Protein AF-A0A8E2EES2-F1 (afdb_monomer_lite)

Secondary structure (DSSP, 8-state):
------------PPP--------PPP----------PPPPP------------------------------TTSSSSS------------------------------------------S----TTS-TT--S--SB-HHHHHHS--SS-TTT-SSBSS--S-BPPPPEEETTTTEEE-THHHHHHHHHHHHHHHHHHHHHHHHHHHHHHHHHHHHHHHHHHHHHHHHHHHHHHHHHHHHHHHHHHHHHHHHHHHHHHHHHHHHHHHHHHHH-

Radius of gyration: 46.92 Å; chains: 1; bounding box: 105×60×128 Å

pLDDT: mean 71.33, std 22.49, range [39.25, 98.62]

Sequence (274 aa):
MDSARGRTANSGSPARIERSRSRSPTARRASYRTRSASPPRAHASGARNDPRRVVSDEQRAPASAKRMKLNRKQRRSAAAKDGRKGGETSSKFNPDNITINDNNEHVDVAKHNMAPLYGTDGDVDRTLPKNFPEKPLTCFFWHSMGKCAKRDEDCVYAHFDTGFYAAAPVTAGNGLFAVAGKNAMTVLQNASTEAMDSREMWVQQEYARLGAWRNELGEWGRTHLAQLAAEEAILKEWETKLVDRANELAQREAALDEAEENYLEAVKAFNKAA

Foldseek 3Di:
DDDDDDDDDDDDDDDDPPPPPDDDDDPPPPDDPDDDDDDDDDDDDDDDDDDDDDDDDDDDDDDDDPPPPDDPPPPPPDDDDDDDDDDDPPPPDDPPPDPPPPPPPPDPPDPDPPPPPPDPDDCPPPVQDPPPPQAQAAEPCCVPVVDDPDDCVRDSHHNDCNVHHADDFDCQPPNPDGDGDPVSVVSVVVVVVVVVVVVVVVVVVVVVVVVVVVVVVVVVVVVVVVVVVVVVVVVVVVVVVVVVVVVVVVVVVVVVVVVVVVVVVVVVVVVVVD

Structure (mmCIF, N/CA/C/O backbone):
data_AF-A0A8E2EES2-F1
#
_entry.id   AF-A0A8E2EES2-F1
#
loop_
_atom_site.group_PDB
_atom_site.id
_atom_site.type_symbol
_atom_site.label_atom_id
_atom_site.label_alt_id
_atom_site.label_comp_id
_atom_site.label_asym_id
_atom_site.label_entity_id
_atom_site.label_seq_id
_atom_site.pdbx_PDB_ins_code
_atom_site.Cartn_x
_atom_site.Cartn_y
_atom_site.Cartn_z
_atom_site.occupancy
_atom_site.B_iso_or_equiv
_atom_site.auth_seq_id
_atom_site.auth_comp_id
_atom_site.auth_asym_id
_atom_site.auth_atom_id
_atom_site.pdbx_PDB_model_num
ATOM 1 N N . MET A 1 1 ? 48.407 35.982 33.227 1.00 50.38 1 MET A N 1
ATOM 2 C CA . MET A 1 1 ? 48.770 35.105 32.095 1.00 50.38 1 MET A CA 1
ATOM 3 C C . MET A 1 1 ? 47.490 34.528 31.545 1.00 50.38 1 MET A C 1
ATOM 5 O O . MET A 1 1 ? 47.029 33.469 31.950 1.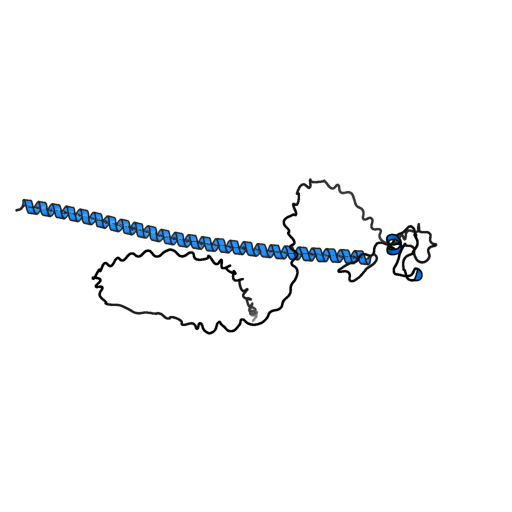00 50.38 1 MET A O 1
ATOM 9 N N . ASP A 1 2 ? 46.890 35.351 30.701 1.00 48.19 2 ASP A N 1
ATOM 10 C CA . ASP A 1 2 ? 45.647 35.142 29.987 1.00 48.19 2 ASP A CA 1
ATOM 11 C C . ASP A 1 2 ? 45.834 34.172 28.827 1.00 48.19 2 ASP A C 1
ATOM 13 O O . ASP A 1 2 ? 46.801 34.279 28.073 1.00 48.19 2 ASP A O 1
ATOM 17 N N . SER A 1 3 ? 44.878 33.265 28.637 1.00 54.25 3 SER A N 1
ATOM 18 C CA . SER A 1 3 ? 44.554 32.707 27.320 1.00 54.25 3 SER A CA 1
ATOM 19 C C . SER A 1 3 ? 43.180 32.044 27.357 1.00 54.25 3 SER A C 1
ATOM 21 O O . SER A 1 3 ? 43.035 30.827 27.435 1.00 54.25 3 SER A O 1
ATOM 23 N N . ALA A 1 4 ? 42.157 32.891 27.272 1.00 56.31 4 ALA A N 1
ATOM 24 C CA . ALA A 1 4 ? 40.826 32.512 26.836 1.00 56.31 4 ALA A CA 1
ATOM 25 C C . ALA A 1 4 ? 40.853 32.227 25.323 1.00 56.31 4 ALA A C 1
ATOM 27 O O . ALA A 1 4 ? 41.269 33.073 24.533 1.00 56.31 4 ALA A O 1
ATOM 28 N N . ARG A 1 5 ? 40.388 31.048 24.898 1.00 58.75 5 ARG A N 1
ATOM 29 C CA . ARG A 1 5 ? 40.069 30.767 23.489 1.00 58.75 5 ARG A CA 1
ATOM 30 C C . ARG A 1 5 ? 38.577 30.490 23.368 1.00 58.75 5 ARG A C 1
ATOM 32 O O . ARG A 1 5 ? 38.114 29.382 23.623 1.00 58.75 5 ARG A O 1
ATOM 39 N N . GLY A 1 6 ? 37.841 31.533 22.992 1.00 48.91 6 GLY A N 1
ATOM 40 C CA . GLY A 1 6 ? 36.438 31.453 22.608 1.00 48.91 6 GLY A CA 1
ATOM 41 C C . GLY A 1 6 ? 36.281 30.755 21.257 1.00 48.91 6 GLY A C 1
ATOM 42 O O . GLY A 1 6 ? 36.945 31.109 20.285 1.00 48.91 6 GLY A O 1
ATOM 43 N N . ARG A 1 7 ? 35.393 29.760 21.200 1.00 57.06 7 ARG A N 1
ATOM 44 C CA . ARG A 1 7 ? 34.849 29.225 19.948 1.00 57.06 7 ARG A CA 1
ATOM 45 C C . ARG A 1 7 ? 33.540 29.949 19.668 1.00 57.06 7 ARG A C 1
ATOM 47 O O . ARG A 1 7 ? 32.596 29.842 20.444 1.00 57.06 7 ARG A O 1
ATOM 54 N N . THR A 1 8 ? 33.499 30.701 18.577 1.00 55.84 8 THR A N 1
ATOM 55 C CA . THR A 1 8 ? 32.288 31.337 18.067 1.00 55.84 8 THR A CA 1
ATOM 56 C C . THR A 1 8 ? 31.406 30.284 17.394 1.00 55.84 8 THR A C 1
ATOM 58 O O . THR A 1 8 ? 31.849 29.525 16.534 1.00 55.84 8 THR A O 1
ATOM 61 N N . ALA A 1 9 ? 30.148 30.212 17.827 1.00 49.78 9 ALA A N 1
ATOM 62 C CA . ALA A 1 9 ? 29.119 29.397 17.202 1.00 49.78 9 ALA A CA 1
ATOM 63 C C . ALA A 1 9 ? 28.640 30.084 15.914 1.00 49.78 9 ALA A C 1
ATOM 65 O O . ALA A 1 9 ? 28.211 31.236 15.939 1.00 49.78 9 ALA A O 1
ATOM 66 N N . ASN A 1 10 ? 28.731 29.371 14.794 1.00 53.31 10 ASN A N 1
ATOM 67 C CA . ASN A 1 10 ? 28.230 29.800 13.495 1.00 53.31 10 ASN A CA 1
ATOM 68 C C . ASN A 1 10 ? 26.745 29.408 13.385 1.00 53.31 10 ASN A C 1
ATOM 70 O O . ASN A 1 10 ? 26.417 28.235 13.207 1.00 53.31 10 ASN A O 1
ATOM 74 N N . SER A 1 11 ? 25.842 30.374 13.554 1.00 48.62 11 SER A N 1
ATOM 75 C CA . SER A 1 11 ? 24.390 30.211 13.431 1.00 48.62 11 SER A CA 1
ATOM 76 C C . SER A 1 11 ? 23.956 30.254 11.960 1.00 48.62 11 SER A C 1
ATOM 78 O O . SER A 1 11 ? 23.447 31.252 11.454 1.00 48.62 11 SER A O 1
ATOM 80 N N . GLY A 1 12 ? 24.143 29.134 11.260 1.00 49.00 12 GLY A N 1
ATOM 81 C CA . GLY A 1 12 ? 23.560 28.911 9.938 1.00 49.00 12 GLY A CA 1
ATOM 82 C C . GLY A 1 12 ? 22.036 28.791 10.028 1.00 49.00 12 GLY A C 1
ATOM 83 O O . GLY A 1 12 ? 21.511 27.829 10.584 1.00 49.00 12 GLY A O 1
ATOM 84 N N . SER A 1 13 ? 21.327 29.781 9.488 1.00 52.50 13 SER A N 1
ATOM 85 C CA . SER A 1 13 ? 19.866 29.772 9.356 1.00 52.50 13 SER A CA 1
ATOM 86 C C . SER A 1 13 ? 19.409 28.623 8.445 1.00 52.50 13 SER A C 1
ATOM 88 O O . SER A 1 13 ? 19.927 28.505 7.333 1.00 52.50 13 SER A O 1
ATOM 90 N N . PRO A 1 14 ? 18.431 27.790 8.846 1.00 56.00 14 PRO A N 1
ATOM 91 C CA . PRO A 1 14 ? 17.911 26.755 7.966 1.00 56.00 14 PRO A CA 1
ATOM 92 C C . PRO A 1 14 ? 17.065 27.379 6.851 1.00 56.00 14 PRO A C 1
ATOM 94 O O . PRO A 1 14 ? 16.124 28.137 7.096 1.00 56.00 14 PRO A O 1
ATOM 97 N N . ALA A 1 15 ? 17.409 27.035 5.610 1.00 50.78 15 ALA A N 1
ATOM 98 C CA . ALA A 1 15 ? 16.650 27.382 4.422 1.00 50.78 15 ALA A CA 1
ATOM 99 C C . ALA A 1 15 ? 15.199 26.886 4.544 1.00 50.78 15 ALA A C 1
ATOM 101 O O . ALA A 1 15 ? 14.918 25.722 4.835 1.00 50.78 15 ALA A O 1
ATOM 102 N N . ARG A 1 16 ? 14.265 27.807 4.312 1.00 50.91 16 ARG A N 1
ATOM 103 C CA . ARG A 1 16 ? 12.822 27.578 4.296 1.00 50.91 16 ARG A CA 1
ATOM 104 C C . ARG A 1 16 ? 12.459 26.737 3.068 1.00 50.91 16 ARG A C 1
ATOM 106 O O . ARG A 1 16 ? 12.283 27.270 1.981 1.00 50.91 16 ARG A O 1
ATOM 113 N N . ILE A 1 17 ? 12.348 25.423 3.248 1.00 48.19 17 ILE A N 1
ATOM 114 C CA . ILE A 1 17 ? 11.821 24.498 2.237 1.00 48.19 17 ILE A CA 1
ATOM 115 C C . ILE A 1 17 ? 10.322 24.789 2.070 1.00 48.19 17 ILE A C 1
ATOM 117 O O . ILE A 1 17 ? 9.497 24.395 2.901 1.00 48.19 17 ILE A O 1
ATOM 121 N N . GLU A 1 18 ? 9.956 25.501 1.004 1.00 46.66 18 GLU A N 1
ATOM 122 C CA . GLU A 1 18 ? 8.568 25.618 0.562 1.00 46.66 18 GLU A CA 1
ATOM 123 C C . GLU A 1 18 ? 8.078 24.244 0.095 1.00 46.66 18 GLU A C 1
ATOM 125 O O . GLU A 1 18 ? 8.379 23.777 -1.001 1.00 46.66 18 GLU A O 1
ATOM 130 N N . ARG A 1 19 ? 7.311 23.570 0.959 1.00 42.97 19 ARG A N 1
ATOM 131 C CA . ARG A 1 19 ? 6.597 22.341 0.611 1.00 42.97 19 ARG A CA 1
ATOM 132 C C . ARG A 1 19 ? 5.555 22.662 -0.454 1.00 42.97 19 ARG A C 1
ATOM 134 O O . ARG A 1 19 ? 4.474 23.176 -0.153 1.00 42.97 19 ARG A O 1
ATOM 141 N N . SER A 1 20 ? 5.879 22.329 -1.695 1.00 46.88 20 SER A N 1
ATOM 142 C CA . SER A 1 20 ? 4.946 22.269 -2.811 1.00 46.88 20 SER A CA 1
ATOM 143 C C . SER A 1 20 ? 3.827 21.298 -2.432 1.00 46.88 20 SER A C 1
ATOM 145 O O . SER A 1 20 ? 4.029 20.089 -2.339 1.00 46.88 20 SER A O 1
ATOM 147 N N . ARG A 1 21 ? 2.639 21.830 -2.135 1.00 42.81 21 ARG A N 1
ATOM 148 C CA . ARG A 1 21 ? 1.449 21.022 -1.858 1.00 42.81 21 ARG A CA 1
ATOM 149 C C . ARG A 1 21 ? 1.036 20.317 -3.147 1.00 42.81 21 ARG A C 1
ATOM 151 O O . ARG A 1 21 ? 0.383 20.921 -3.999 1.00 42.81 21 ARG A O 1
ATOM 158 N N . SER A 1 22 ? 1.406 19.048 -3.272 1.00 45.38 22 SER A N 1
ATOM 159 C CA . SER A 1 22 ? 0.836 18.119 -4.240 1.00 45.38 22 SER A CA 1
ATOM 160 C C . SER A 1 22 ? -0.679 18.071 -4.025 1.00 45.38 22 SER A C 1
ATOM 162 O O . SER A 1 22 ? -1.194 17.676 -2.980 1.00 45.38 22 SER A O 1
ATOM 164 N N . ARG A 1 23 ? -1.421 18.584 -5.007 1.00 47.38 23 ARG A N 1
ATOM 165 C CA . ARG A 1 23 ? -2.878 18.484 -5.035 1.00 47.38 23 ARG A CA 1
ATOM 166 C C . ARG A 1 23 ? -3.235 17.042 -5.372 1.00 47.38 23 ARG A C 1
ATOM 168 O O . ARG A 1 23 ? -2.953 16.583 -6.473 1.00 47.38 23 ARG A O 1
ATOM 175 N N . SER A 1 24 ? -3.864 16.355 -4.426 1.00 50.03 24 SER A N 1
ATOM 176 C CA . SER A 1 24 ? -4.429 15.020 -4.610 1.00 50.03 24 SER A CA 1
ATOM 177 C C . SER A 1 24 ? -5.382 14.988 -5.818 1.00 50.03 24 SER A C 1
ATOM 179 O O . SER A 1 24 ? -6.177 15.924 -5.989 1.00 50.03 24 SER A O 1
ATOM 181 N N . PRO A 1 25 ? -5.361 13.932 -6.649 1.00 54.53 25 PRO A N 1
ATOM 182 C CA . PRO A 1 25 ? -6.339 13.761 -7.709 1.00 54.53 25 PRO A CA 1
ATOM 183 C C . PRO A 1 25 ? -7.706 13.496 -7.073 1.00 54.53 25 PRO A C 1
ATOM 185 O O . PRO A 1 25 ? -7.920 12.518 -6.361 1.00 54.53 25 PRO A O 1
ATOM 188 N N . THR A 1 26 ? -8.644 14.410 -7.304 1.00 49.94 26 THR A N 1
ATOM 189 C CA . THR A 1 26 ? -10.039 14.212 -6.915 1.00 49.94 26 THR A CA 1
ATOM 190 C C . THR A 1 26 ? -10.618 13.085 -7.759 1.00 49.94 26 THR A C 1
ATOM 192 O O . THR A 1 26 ? -10.708 13.183 -8.983 1.00 49.94 26 THR A O 1
ATOM 195 N N . ALA A 1 27 ? -10.999 11.999 -7.087 1.00 46.59 27 ALA A N 1
ATOM 196 C CA . ALA A 1 27 ? -11.743 10.897 -7.666 1.00 46.59 27 ALA A CA 1
ATOM 197 C C . ALA A 1 27 ? -12.981 11.440 -8.397 1.00 46.59 27 ALA A C 1
ATOM 199 O O . ALA A 1 27 ? -13.923 11.955 -7.784 1.00 46.59 27 ALA A O 1
ATOM 200 N N . ARG A 1 28 ? -12.978 11.339 -9.730 1.00 43.19 28 ARG A N 1
ATOM 201 C CA . ARG A 1 28 ? -14.170 11.541 -10.555 1.00 43.19 28 ARG A CA 1
ATOM 202 C C . ARG A 1 28 ? -15.137 10.405 -10.249 1.00 43.19 28 ARG A C 1
ATOM 204 O O . ARG A 1 28 ? -15.060 9.325 -10.822 1.00 43.19 28 ARG A O 1
ATOM 211 N N . ARG A 1 29 ? -16.047 10.672 -9.317 1.00 44.88 29 ARG A N 1
ATOM 212 C CA . ARG A 1 29 ? -17.195 9.827 -9.003 1.00 44.88 29 ARG A CA 1
ATOM 213 C C . ARG A 1 29 ? -18.081 9.754 -10.251 1.00 44.88 29 ARG A C 1
ATOM 215 O O . ARG A 1 29 ? -18.795 10.706 -10.570 1.00 44.88 29 ARG A O 1
ATOM 222 N N . ALA A 1 30 ? -17.979 8.648 -10.984 1.00 44.59 30 ALA A N 1
ATOM 223 C CA . ALA A 1 30 ? -18.893 8.308 -12.061 1.00 44.59 30 ALA A CA 1
ATOM 224 C C . ALA A 1 30 ? -20.310 8.236 -11.478 1.00 44.59 30 ALA A C 1
ATOM 226 O O . ALA A 1 30 ? -20.606 7.430 -10.599 1.00 44.59 30 ALA A O 1
ATOM 227 N N . SER A 1 31 ? -21.164 9.150 -11.922 1.00 43.56 31 SER A N 1
ATOM 228 C CA . SER A 1 31 ? -22.572 9.216 -11.556 1.00 43.56 31 SER A CA 1
ATOM 229 C C . SER A 1 31 ? -23.335 8.280 -12.485 1.00 43.56 31 SER A C 1
ATOM 231 O O . SER A 1 31 ? -23.762 8.668 -13.570 1.00 43.56 31 SER A O 1
ATOM 233 N N . TYR A 1 32 ? -23.495 7.027 -12.067 1.00 45.72 32 TYR A N 1
ATOM 234 C CA . TYR A 1 32 ? -24.506 6.154 -12.647 1.00 45.72 32 TYR A CA 1
ATOM 235 C C . TYR A 1 32 ? -25.880 6.716 -12.265 1.00 45.72 32 TYR A C 1
ATOM 237 O O . TYR A 1 32 ? -26.308 6.683 -11.114 1.00 45.72 32 TYR A O 1
ATOM 245 N N . ARG A 1 33 ? -26.554 7.303 -13.258 1.00 41.59 33 ARG A N 1
ATOM 246 C CA . ARG A 1 33 ? -27.981 7.620 -13.209 1.00 41.59 33 ARG A CA 1
ATOM 247 C C . ARG A 1 33 ? -28.751 6.305 -13.105 1.00 41.59 33 ARG A C 1
ATOM 249 O O . ARG A 1 33 ? -29.008 5.664 -14.120 1.00 41.59 33 ARG A O 1
ATOM 256 N N . THR A 1 34 ? -29.144 5.914 -11.900 1.00 45.25 34 THR A N 1
ATOM 257 C CA . THR A 1 34 ? -30.232 4.954 -11.723 1.00 45.25 34 THR A CA 1
ATOM 258 C C . THR A 1 34 ? -31.537 5.669 -12.065 1.00 45.25 34 THR A C 1
ATOM 260 O O . THR A 1 34 ? -31.906 6.677 -11.463 1.00 45.25 34 THR A O 1
ATOM 263 N N . ARG A 1 35 ? -32.203 5.198 -13.124 1.00 43.84 35 ARG A N 1
ATOM 264 C CA . ARG A 1 35 ? -33.562 5.616 -13.466 1.00 43.84 35 ARG A CA 1
ATOM 265 C C . ARG A 1 35 ? -34.491 5.152 -12.346 1.00 43.84 35 ARG A C 1
ATOM 267 O O . ARG A 1 35 ? -34.604 3.962 -12.077 1.00 43.84 35 ARG A O 1
ATOM 274 N N . SER A 1 36 ? -35.128 6.123 -11.711 1.00 39.94 36 SER A N 1
ATOM 275 C CA . SER A 1 36 ? -36.231 5.981 -10.772 1.00 39.94 36 SER A CA 1
ATOM 276 C C . SER A 1 36 ? -37.438 5.323 -11.447 1.00 39.94 36 SER A C 1
ATOM 278 O O . SER A 1 36 ? -38.043 5.923 -12.337 1.00 39.94 36 SER A O 1
ATOM 280 N N . ALA A 1 37 ? -37.796 4.121 -11.003 1.00 48.34 37 ALA A N 1
ATOM 281 C CA . ALA A 1 37 ? -39.141 3.582 -11.152 1.00 48.34 37 ALA A CA 1
ATOM 282 C C . ALA A 1 37 ? -39.955 4.007 -9.920 1.00 48.34 37 ALA A C 1
ATOM 284 O O . ALA A 1 37 ? -39.551 3.770 -8.782 1.00 48.34 37 ALA A O 1
ATOM 285 N N . SER A 1 38 ? -41.059 4.707 -10.162 1.00 54.97 38 SER A N 1
ATOM 286 C CA . SER A 1 38 ? -42.002 5.185 -9.151 1.00 54.97 38 SER A CA 1
ATOM 287 C C . SER A 1 38 ? -42.681 4.022 -8.413 1.00 54.97 38 SER A C 1
ATOM 289 O O . SER A 1 38 ? -43.128 3.090 -9.081 1.00 54.97 38 SER A O 1
ATOM 291 N N . PRO A 1 39 ? -42.866 4.082 -7.083 1.00 60.81 39 PRO A N 1
ATOM 292 C CA . PRO A 1 39 ? -43.830 3.226 -6.402 1.00 60.81 39 PRO A CA 1
ATOM 293 C C . PRO A 1 39 ? -45.243 3.845 -6.458 1.00 60.81 39 PRO A C 1
ATOM 295 O O . PRO A 1 39 ? -45.379 5.076 -6.448 1.00 60.81 39 PRO A O 1
ATOM 298 N N . PRO A 1 40 ? -46.312 3.029 -6.513 1.00 61.81 40 PRO A N 1
ATOM 299 C CA . PRO A 1 40 ? -47.678 3.529 -6.475 1.00 61.81 40 PRO A CA 1
ATOM 300 C C . PRO A 1 40 ? -48.055 4.031 -5.074 1.00 61.81 40 PRO A C 1
ATOM 302 O O . PRO A 1 40 ? -47.708 3.445 -4.050 1.00 61.81 40 PRO A O 1
ATOM 305 N N . ARG A 1 41 ? -48.809 5.135 -5.065 1.00 51.75 41 ARG A N 1
ATOM 306 C CA . ARG A 1 41 ? -49.538 5.673 -3.913 1.00 51.75 41 ARG A CA 1
ATOM 307 C C . ARG A 1 41 ? -50.514 4.626 -3.373 1.00 51.75 41 ARG A C 1
ATOM 309 O O . ARG A 1 41 ? -51.426 4.226 -4.091 1.00 51.75 41 ARG A O 1
ATOM 316 N N . ALA A 1 42 ? -50.401 4.307 -2.089 1.00 51.22 42 ALA A N 1
ATOM 317 C CA . ALA A 1 42 ? -51.501 3.763 -1.306 1.00 51.22 42 ALA A CA 1
ATOM 318 C C . ALA A 1 42 ? -51.897 4.791 -0.242 1.00 51.22 42 ALA A C 1
ATOM 320 O O . ALA A 1 42 ? -51.079 5.245 0.558 1.00 51.22 42 ALA A O 1
ATOM 321 N N . HIS A 1 43 ? -53.160 5.197 -0.305 1.00 52.09 43 HIS A N 1
ATOM 322 C CA . HIS A 1 43 ? -53.837 6.015 0.684 1.00 52.09 43 HIS A CA 1
ATOM 323 C C . HIS A 1 43 ? -54.080 5.181 1.947 1.00 52.09 43 HIS A C 1
ATOM 325 O O . HIS A 1 43 ? -54.643 4.095 1.855 1.00 52.09 43 HIS A O 1
ATOM 331 N N . ALA A 1 44 ? -53.724 5.708 3.117 1.00 45.56 44 ALA A N 1
ATOM 332 C CA . ALA A 1 44 ? -54.275 5.242 4.385 1.00 45.56 44 ALA A CA 1
ATOM 333 C C . ALA A 1 44 ? -54.428 6.432 5.334 1.00 45.56 44 ALA A C 1
ATOM 335 O O . ALA A 1 44 ? -53.494 6.895 5.986 1.00 45.56 44 ALA A O 1
ATOM 336 N N . SER A 1 45 ? -55.645 6.955 5.330 1.00 52.00 45 SER A N 1
ATOM 337 C CA . SER A 1 45 ? -56.213 7.887 6.290 1.00 52.00 45 SER A CA 1
ATOM 338 C C . SER A 1 45 ? -56.228 7.229 7.671 1.00 52.00 45 SER A C 1
ATOM 340 O O . SER A 1 45 ? -56.811 6.162 7.839 1.00 52.00 45 SER A O 1
ATOM 342 N N . GLY A 1 46 ? -55.614 7.865 8.664 1.00 43.81 46 GLY A N 1
ATOM 343 C CA . GLY A 1 46 ? -55.567 7.346 10.028 1.00 43.81 46 GLY A CA 1
ATOM 344 C C . GLY A 1 46 ? -55.300 8.451 11.034 1.00 43.81 46 GLY A C 1
ATOM 345 O O . GLY A 1 46 ? -54.255 8.478 11.671 1.00 43.81 46 GLY A O 1
ATOM 346 N N . ALA A 1 47 ? -56.240 9.387 11.141 1.00 50.22 47 ALA A N 1
ATOM 347 C CA . ALA A 1 47 ? -56.290 10.349 12.227 1.00 50.22 47 ALA A CA 1
ATOM 348 C C . ALA A 1 47 ? -56.530 9.618 13.557 1.00 50.22 47 ALA A C 1
ATOM 350 O O . ALA A 1 47 ? -57.570 8.981 13.729 1.00 50.22 47 ALA A O 1
ATOM 351 N N . ARG A 1 48 ? -55.606 9.754 14.511 1.00 48.56 48 ARG A N 1
ATOM 352 C CA . ARG A 1 48 ? -55.913 9.649 15.941 1.00 48.56 48 ARG A CA 1
ATOM 353 C C . ARG A 1 48 ? -55.198 10.770 16.685 1.00 48.56 48 ARG A C 1
ATOM 355 O O . ARG A 1 48 ? -53.978 10.882 16.653 1.00 48.56 48 ARG A O 1
ATOM 362 N N . ASN A 1 49 ? -56.031 11.618 17.278 1.00 52.41 49 ASN A N 1
ATOM 363 C CA . ASN A 1 49 ? -55.692 12.657 18.234 1.00 52.41 49 ASN A CA 1
ATOM 364 C C . ASN A 1 49 ? -54.975 12.054 19.442 1.00 52.41 49 ASN A C 1
ATOM 366 O O . ASN A 1 49 ? -55.457 11.061 19.982 1.00 52.41 49 ASN A O 1
ATOM 370 N N . ASP A 1 50 ? -53.927 12.718 19.924 1.00 43.97 50 ASP A N 1
ATOM 371 C CA . ASP A 1 50 ? -53.502 12.571 21.315 1.00 43.97 50 ASP A CA 1
ATOM 372 C C . ASP A 1 50 ? -53.118 13.945 21.895 1.00 43.97 50 ASP A C 1
ATOM 374 O O . ASP A 1 50 ? -52.095 14.522 21.508 1.00 43.97 50 ASP A O 1
ATOM 378 N N . PRO A 1 51 ? -53.958 14.540 22.762 1.00 60.22 51 PRO A N 1
ATOM 379 C CA . PRO A 1 51 ? -53.658 15.784 23.438 1.00 60.22 51 PRO A CA 1
ATOM 380 C C . PRO A 1 51 ? -53.204 15.481 24.867 1.00 60.22 51 PRO A C 1
ATOM 382 O O . PRO A 1 51 ? -54.043 15.341 25.752 1.00 60.22 51 PRO A O 1
ATOM 385 N N . ARG A 1 52 ? -51.889 15.437 25.111 1.00 49.59 52 ARG A N 1
ATOM 386 C CA . ARG A 1 52 ? -51.259 15.831 26.391 1.00 49.59 52 ARG A CA 1
ATOM 387 C C . ARG A 1 52 ? -49.752 15.618 26.331 1.00 49.59 52 ARG A C 1
ATOM 389 O O . ARG A 1 52 ? -49.228 14.564 26.672 1.00 49.59 52 ARG A O 1
ATOM 396 N N . ARG A 1 53 ? -49.029 16.682 25.991 1.00 46.53 53 ARG A N 1
ATOM 397 C CA . ARG A 1 53 ? -47.642 16.823 26.428 1.00 46.53 53 ARG A CA 1
ATOM 398 C C . ARG A 1 53 ? -47.437 18.225 26.980 1.00 46.53 53 ARG A C 1
ATOM 400 O O . ARG A 1 53 ? -47.017 19.138 26.282 1.00 46.53 53 ARG A O 1
ATOM 407 N N . VAL A 1 54 ? -47.806 18.370 28.248 1.00 55.53 54 VAL A N 1
ATOM 408 C CA . VAL A 1 54 ? -47.329 19.450 29.108 1.00 55.53 54 VAL A CA 1
ATOM 409 C C . VAL A 1 54 ? -45.882 19.095 29.437 1.00 55.53 54 VAL A C 1
ATOM 411 O O . VAL A 1 54 ? -45.638 18.119 30.143 1.00 55.53 54 VAL A O 1
ATOM 414 N N . VAL A 1 55 ? -44.924 19.828 28.879 1.00 52.19 55 VAL A N 1
ATOM 415 C CA . VAL A 1 55 ? -43.576 19.899 29.448 1.00 52.19 55 VAL A CA 1
ATOM 416 C C . VAL A 1 55 ? -43.287 21.366 29.654 1.00 52.19 55 VAL A C 1
ATOM 418 O O . VAL A 1 55 ? -43.256 22.150 28.709 1.00 52.19 55 VAL A O 1
ATOM 421 N N . SER A 1 56 ? -43.168 21.691 30.927 1.00 49.47 56 SER A N 1
ATOM 422 C CA . SER A 1 56 ? -42.818 22.975 31.484 1.00 49.47 56 SER A CA 1
ATOM 423 C C . SER A 1 56 ? -41.480 23.450 30.925 1.00 49.47 56 SER A C 1
ATOM 425 O O . SER A 1 56 ? -40.473 22.743 31.003 1.00 49.47 56 SER A O 1
ATOM 427 N N . ASP A 1 57 ? -41.486 24.670 30.398 1.00 51.00 57 ASP A N 1
ATOM 428 C CA . ASP A 1 57 ? -40.350 25.573 30.508 1.00 51.00 57 ASP A CA 1
ATOM 429 C C . ASP A 1 57 ? -39.978 25.690 31.991 1.00 51.00 57 ASP A C 1
ATOM 431 O O . ASP A 1 57 ? -40.846 25.993 32.801 1.00 51.00 57 ASP A O 1
ATOM 435 N N . GLU A 1 58 ? -38.721 25.432 32.356 1.00 49.12 58 GLU A N 1
ATOM 436 C CA . GLU A 1 58 ? -37.884 26.464 32.973 1.00 49.12 58 GLU A CA 1
ATOM 437 C C . GLU A 1 58 ? -36.462 25.984 33.300 1.00 49.12 58 GLU A C 1
ATOM 439 O O . GLU A 1 58 ? -36.237 24.942 33.904 1.00 49.12 58 GLU A O 1
ATOM 444 N N . GLN A 1 59 ? -35.520 26.870 32.960 1.00 49.66 59 GLN A N 1
ATOM 445 C CA . GLN A 1 59 ? -34.229 27.094 33.617 1.00 49.66 59 GLN A CA 1
ATOM 446 C C . GLN A 1 59 ? -33.030 26.197 33.231 1.00 49.66 59 GLN A C 1
ATOM 448 O O . GLN A 1 59 ? -32.811 25.110 33.751 1.00 49.66 59 GLN A O 1
ATOM 453 N N . ARG A 1 60 ? -32.105 26.824 32.478 1.00 39.25 60 ARG A N 1
ATOM 454 C CA . ARG A 1 60 ? -30.764 27.248 32.967 1.00 39.25 60 ARG A CA 1
ATOM 455 C C . ARG A 1 60 ? -29.593 26.906 32.024 1.00 39.25 60 ARG A C 1
ATOM 457 O O . ARG A 1 60 ? -28.968 25.860 32.117 1.00 39.25 60 ARG A O 1
ATOM 464 N N . ALA A 1 61 ? -29.233 27.924 31.240 1.00 48.47 61 ALA A N 1
ATOM 465 C CA . ALA A 1 61 ? -27.897 28.534 31.126 1.00 48.47 61 ALA A CA 1
ATOM 466 C C . ALA A 1 61 ? -27.217 28.547 29.735 1.00 48.47 61 ALA A C 1
ATOM 468 O O . ALA A 1 61 ? -27.363 27.610 28.952 1.00 48.47 61 ALA A O 1
ATOM 469 N N . PRO A 1 62 ? -26.462 29.628 29.426 1.00 66.38 62 PRO A N 1
ATOM 470 C CA . PRO A 1 62 ? -25.956 29.935 28.091 1.00 66.38 62 PRO A CA 1
ATOM 471 C C . PRO A 1 62 ? -24.434 29.742 27.975 1.00 66.38 62 PRO A C 1
ATOM 473 O O . PRO A 1 62 ? -23.702 30.147 28.870 1.00 66.38 62 PRO A O 1
ATOM 476 N N . ALA A 1 63 ? -23.928 29.249 26.838 1.00 41.31 63 ALA A N 1
ATOM 477 C CA . ALA A 1 63 ? -22.592 29.621 26.351 1.00 41.31 63 ALA A CA 1
ATOM 478 C C . ALA A 1 63 ? -22.296 29.107 24.930 1.00 41.31 63 ALA A C 1
ATOM 480 O O . ALA A 1 63 ? -22.361 27.920 24.640 1.00 41.31 63 ALA A O 1
ATOM 481 N N . SER A 1 64 ? -21.801 30.029 24.096 1.00 49.12 64 SER A N 1
ATOM 482 C CA . SER A 1 64 ? -20.755 29.775 23.094 1.00 49.12 64 SER A CA 1
ATOM 483 C C . SER A 1 64 ? -21.123 29.029 21.795 1.00 49.12 64 SER A C 1
ATOM 485 O O . SER A 1 64 ? -20.482 28.056 21.401 1.00 49.12 64 SER A O 1
ATOM 487 N N . ALA A 1 65 ? -22.040 29.600 21.009 1.00 44.62 65 ALA A N 1
ATOM 488 C CA . ALA A 1 65 ? -22.123 29.345 19.568 1.00 44.62 65 ALA A CA 1
ATOM 489 C C . ALA A 1 65 ? -21.391 30.444 18.768 1.00 44.62 65 ALA A C 1
ATOM 491 O O . ALA A 1 65 ? -22.014 31.330 18.181 1.00 44.62 65 ALA A O 1
ATOM 492 N N . LYS A 1 66 ? -20.053 30.386 18.686 1.00 47.62 66 LYS A N 1
ATOM 493 C CA . LYS A 1 66 ? -19.300 31.131 17.654 1.00 47.62 66 LYS A CA 1
ATOM 494 C C . LYS A 1 66 ? -19.429 30.405 16.312 1.00 47.62 66 LYS A C 1
ATOM 496 O O . LYS A 1 66 ? -18.532 29.712 15.846 1.00 47.62 66 LYS A O 1
ATOM 501 N N . ARG A 1 67 ? -20.589 30.580 15.679 1.00 48.22 67 ARG A N 1
ATOM 502 C CA . ARG A 1 67 ? -20.880 30.150 14.308 1.00 48.22 67 ARG A CA 1
ATOM 503 C C . ARG A 1 67 ? -20.156 31.086 13.335 1.00 48.22 67 ARG A C 1
ATOM 505 O O . ARG A 1 67 ? -20.692 32.124 12.951 1.00 48.22 67 ARG A O 1
ATOM 512 N N . MET A 1 68 ? -18.931 30.729 12.941 1.00 48.16 68 MET A N 1
ATOM 513 C CA . MET A 1 68 ? -18.218 31.395 11.847 1.00 48.16 68 MET A CA 1
ATOM 514 C C . MET A 1 68 ? -19.028 31.266 10.549 1.00 48.16 68 MET A C 1
ATOM 516 O O . MET A 1 68 ? -19.058 30.220 9.901 1.00 48.16 68 MET A O 1
ATOM 520 N N . LYS A 1 69 ? -19.692 32.355 10.155 1.00 49.28 69 LYS A N 1
ATOM 521 C CA . LYS A 1 69 ? -20.229 32.550 8.807 1.00 49.28 69 LYS A CA 1
ATOM 522 C C . LYS A 1 69 ? -19.053 32.816 7.863 1.00 49.28 69 LYS A C 1
ATOM 524 O O . LYS A 1 69 ? -18.722 33.963 7.589 1.00 49.28 69 LYS A O 1
ATOM 529 N N . LEU A 1 70 ? -18.406 31.758 7.377 1.00 51.41 70 LEU A N 1
ATOM 530 C CA . LEU A 1 70 ? -17.459 31.883 6.272 1.00 51.41 70 LEU A CA 1
ATOM 531 C C . LEU A 1 70 ? -18.218 32.014 4.946 1.00 51.41 70 LEU A C 1
ATOM 533 O O . LEU A 1 70 ? -19.069 31.201 4.581 1.00 51.41 70 LEU A O 1
ATOM 537 N N . ASN A 1 71 ? -17.897 33.102 4.254 1.00 50.53 71 ASN A N 1
ATOM 538 C CA . ASN A 1 71 ? -18.455 33.562 2.993 1.00 50.53 71 ASN A CA 1
ATOM 539 C C . ASN A 1 71 ? -18.381 32.499 1.883 1.00 50.53 71 ASN A C 1
ATOM 541 O O . ASN A 1 71 ? -17.331 32.237 1.302 1.00 50.53 71 ASN A O 1
ATOM 545 N N . ARG A 1 72 ? -19.543 31.969 1.484 1.00 51.69 72 ARG A N 1
ATOM 546 C CA . ARG A 1 72 ? -19.720 31.073 0.323 1.00 51.69 72 ARG A CA 1
ATOM 547 C C . ARG A 1 72 ? -19.489 31.775 -1.032 1.00 51.69 72 ARG A C 1
ATOM 549 O O . ARG A 1 72 ? -19.484 31.116 -2.068 1.00 51.69 72 ARG A O 1
ATOM 556 N N . LYS A 1 73 ? -19.291 33.101 -1.046 1.00 50.94 73 LYS A N 1
ATOM 557 C CA . LYS A 1 73 ? -19.296 33.936 -2.262 1.00 50.94 73 LYS A CA 1
ATOM 558 C C . LYS A 1 73 ? -17.922 34.170 -2.917 1.00 50.94 73 LYS A C 1
ATOM 560 O O . LYS A 1 73 ? -17.889 34.689 -4.023 1.00 50.94 73 LYS A O 1
ATOM 565 N N . GLN A 1 74 ? -16.810 33.727 -2.318 1.00 52.22 74 GLN A N 1
ATOM 566 C CA . GLN A 1 74 ? -15.451 33.945 -2.863 1.00 52.22 74 GLN A CA 1
ATOM 567 C C . GLN A 1 74 ? -14.806 32.727 -3.560 1.00 52.22 74 GLN A C 1
ATOM 569 O O . GLN A 1 74 ? -13.663 32.808 -3.991 1.00 52.22 74 GLN A O 1
ATOM 574 N N . ARG A 1 75 ? -15.511 31.598 -3.740 1.00 51.31 75 ARG A N 1
ATOM 575 C CA . ARG A 1 75 ? -14.942 30.397 -4.404 1.00 51.31 75 ARG A CA 1
ATOM 576 C C . ARG A 1 75 ? -15.315 30.230 -5.888 1.00 51.31 75 ARG A C 1
ATOM 578 O O . ARG A 1 75 ? -15.141 29.140 -6.421 1.00 51.31 75 ARG A O 1
ATOM 585 N N . ARG A 1 76 ? -15.846 31.258 -6.564 1.00 49.09 76 ARG A N 1
ATOM 586 C CA . ARG A 1 76 ? -16.407 31.127 -7.931 1.00 49.09 76 ARG A CA 1
ATOM 587 C C . ARG A 1 76 ? -15.651 31.820 -9.077 1.00 49.09 76 ARG A C 1
ATOM 589 O O . ARG A 1 76 ? -16.164 31.808 -10.186 1.00 49.09 76 ARG A O 1
ATOM 596 N N . SER A 1 77 ? -14.441 32.344 -8.885 1.00 49.25 77 SER A N 1
ATOM 597 C CA . SER A 1 77 ? -13.772 33.157 -9.924 1.00 49.25 77 SER A CA 1
ATOM 598 C C . SER A 1 77 ? -12.312 32.781 -10.220 1.00 49.25 77 SER A C 1
ATOM 600 O O . SER A 1 77 ? -11.459 33.658 -10.265 1.00 49.25 77 SER A O 1
ATOM 602 N N . ALA A 1 78 ? -12.005 31.495 -10.436 1.00 45.03 78 ALA A N 1
ATOM 603 C CA . ALA A 1 78 ? -10.674 31.084 -10.925 1.00 45.03 78 ALA A CA 1
ATOM 604 C C . ALA A 1 78 ? -10.672 29.793 -11.776 1.00 45.03 78 ALA A C 1
ATOM 606 O O . ALA A 1 78 ? -9.723 29.018 -11.731 1.00 45.03 78 ALA A O 1
ATOM 607 N N . ALA A 1 79 ? -11.743 29.528 -12.531 1.00 46.75 79 ALA A N 1
ATOM 608 C CA . ALA A 1 79 ? -11.812 28.383 -13.444 1.00 46.75 79 ALA A CA 1
ATOM 609 C C . ALA A 1 79 ? -12.316 28.831 -14.822 1.00 46.75 79 ALA A C 1
ATOM 611 O O . ALA A 1 79 ? -13.472 28.618 -15.173 1.00 46.75 79 ALA A O 1
ATOM 612 N N . ALA A 1 80 ? -11.452 29.501 -15.580 1.00 51.34 80 ALA A N 1
ATOM 613 C CA . ALA A 1 80 ? -11.630 29.716 -17.010 1.00 51.34 80 ALA A CA 1
ATOM 614 C C . ALA A 1 80 ? -10.257 29.950 -17.650 1.00 51.34 80 ALA A C 1
ATOM 616 O O . ALA A 1 80 ? -9.506 30.775 -17.134 1.00 51.34 80 ALA A O 1
ATOM 617 N N . LYS A 1 81 ? -10.031 29.289 -18.798 1.00 51.81 81 LYS A N 1
ATOM 618 C CA . LYS A 1 81 ? -8.848 29.340 -19.686 1.00 51.81 81 LYS A CA 1
ATOM 619 C C . LYS A 1 81 ? -7.698 28.447 -19.175 1.00 51.81 81 LYS A C 1
ATOM 621 O O . LYS A 1 81 ? -7.314 28.553 -18.025 1.00 51.81 81 LYS A O 1
ATOM 626 N N . ASP A 1 82 ? -7.203 27.438 -19.887 1.00 43.38 82 ASP A N 1
ATOM 627 C CA . ASP A 1 82 ? -7.032 27.297 -21.329 1.00 43.38 82 ASP A CA 1
ATOM 628 C C . ASP A 1 82 ? -7.259 25.862 -21.814 1.00 43.38 82 ASP A C 1
ATOM 630 O O . ASP A 1 82 ? -6.862 24.882 -21.185 1.00 43.38 82 ASP A O 1
ATOM 634 N N . GLY A 1 83 ? -7.892 25.760 -22.981 1.00 49.59 83 GLY A N 1
ATOM 635 C CA . GLY A 1 83 ? -7.870 24.558 -23.793 1.00 49.59 83 GLY A CA 1
ATOM 636 C C . GLY A 1 83 ? -6.654 24.577 -24.712 1.00 49.59 83 GLY A C 1
ATOM 637 O O . GLY A 1 83 ? -6.406 25.565 -25.399 1.00 49.59 83 GLY A O 1
ATOM 638 N N . ARG A 1 84 ? -5.954 23.447 -24.808 1.00 44.34 84 ARG A N 1
ATOM 639 C CA . ARG A 1 84 ? -5.189 23.119 -26.008 1.00 44.34 84 ARG A CA 1
ATOM 640 C C . ARG A 1 84 ? -5.307 21.628 -26.287 1.00 44.34 84 ARG A C 1
ATOM 642 O O . ARG A 1 84 ? -4.996 20.788 -25.451 1.00 44.34 84 ARG A O 1
ATOM 649 N N . LYS A 1 85 ? -5.858 21.348 -27.465 1.00 51.16 85 LYS A N 1
ATOM 650 C CA . LYS A 1 85 ? -5.956 20.038 -28.100 1.00 51.16 85 LYS A CA 1
ATOM 651 C C . LYS A 1 85 ? -4.541 19.543 -28.412 1.00 51.16 85 LYS A C 1
ATOM 653 O O . LYS A 1 85 ? -3.781 20.275 -29.037 1.00 51.16 85 LYS A O 1
ATOM 658 N N . GLY A 1 86 ? -4.240 18.311 -28.028 1.00 39.47 86 GLY A N 1
ATOM 659 C CA . GLY A 1 86 ? -3.082 17.550 -28.485 1.00 39.47 86 GLY A CA 1
ATOM 660 C C . GLY A 1 86 ? -3.480 16.084 -28.475 1.00 39.47 86 GLY A C 1
ATOM 661 O O . GLY A 1 86 ? -3.502 15.458 -27.422 1.00 39.47 86 GLY A O 1
ATOM 662 N N . GLY A 1 87 ? -3.945 15.591 -29.622 1.00 49.81 87 GLY A N 1
ATOM 663 C CA . GLY A 1 87 ? -4.212 14.176 -29.823 1.00 49.81 87 GLY A CA 1
ATOM 664 C C . GLY A 1 87 ? -2.896 13.483 -30.127 1.00 49.81 87 GLY A C 1
ATOM 665 O O . GLY A 1 87 ? -2.364 13.659 -31.216 1.00 49.81 87 GLY A O 1
ATOM 666 N N . GLU A 1 88 ? -2.397 12.705 -29.176 1.00 41.41 88 GLU A N 1
ATOM 667 C CA . GLU A 1 88 ? -1.354 11.719 -29.423 1.00 41.41 88 GLU A CA 1
ATOM 668 C C . GLU A 1 88 ? -1.982 10.335 -29.301 1.00 41.41 88 GLU A C 1
ATOM 670 O O . GLU A 1 88 ? -2.655 9.986 -28.327 1.00 41.41 88 GLU A O 1
ATOM 675 N N . THR A 1 89 ? -1.830 9.573 -30.373 1.00 51.34 89 THR A N 1
ATOM 676 C CA . THR A 1 89 ? -2.282 8.200 -30.526 1.00 51.34 89 THR A CA 1
ATOM 677 C C . THR A 1 89 ? -1.565 7.317 -29.511 1.00 51.34 89 THR A C 1
ATOM 679 O O . THR A 1 89 ? -0.434 6.887 -29.728 1.00 51.34 89 THR A O 1
ATOM 682 N N . SER A 1 90 ? -2.236 7.052 -28.389 1.00 44.59 90 SER A N 1
ATOM 683 C CA . SER A 1 90 ? -1.825 6.066 -27.393 1.00 44.59 90 SER A CA 1
ATOM 684 C C . SER A 1 90 ? -1.897 4.667 -28.013 1.00 44.59 90 SER A C 1
ATOM 686 O O . SER A 1 90 ? -2.944 4.018 -28.044 1.00 44.59 90 SER A O 1
ATOM 688 N N . SER A 1 91 ? -0.761 4.240 -28.563 1.00 52.19 91 SER A N 1
ATOM 689 C CA . SER A 1 91 ? -0.453 2.843 -28.844 1.00 52.19 91 SER A CA 1
ATOM 690 C C . SER A 1 91 ? -0.469 2.094 -27.513 1.00 52.19 91 SER A C 1
ATOM 692 O O . SER A 1 91 ? 0.383 2.303 -26.650 1.00 52.19 91 SER A O 1
ATOM 694 N N . LYS A 1 92 ? -1.507 1.280 -27.317 1.00 46.59 92 LYS A N 1
ATOM 695 C CA . LYS A 1 92 ? -1.664 0.393 -26.166 1.00 46.59 92 LYS A CA 1
ATOM 696 C C . LYS A 1 92 ? -0.626 -0.720 -26.273 1.00 46.59 92 LYS A C 1
ATOM 698 O O . LYS A 1 92 ? -0.888 -1.761 -26.868 1.00 46.59 92 LYS A O 1
ATOM 703 N N . PHE A 1 93 ? 0.553 -0.484 -25.715 1.00 48.78 93 PHE A N 1
ATOM 704 C CA . PHE A 1 93 ? 1.512 -1.543 -25.442 1.00 48.78 93 PHE A CA 1
ATOM 705 C C . PHE A 1 93 ? 0.969 -2.348 -24.254 1.00 48.78 93 PHE A C 1
ATOM 707 O O . PHE A 1 93 ? 0.804 -1.802 -23.166 1.00 48.78 93 PHE A O 1
ATOM 714 N N . ASN A 1 94 ? 0.601 -3.606 -24.493 1.00 47.22 94 ASN A N 1
ATOM 715 C CA . ASN A 1 94 ? 0.107 -4.538 -23.480 1.00 47.22 94 ASN A CA 1
ATOM 716 C C . ASN A 1 94 ? 1.321 -5.333 -22.954 1.00 47.22 94 ASN A C 1
ATOM 718 O O . ASN A 1 94 ? 1.844 -6.153 -23.709 1.00 47.22 94 ASN A O 1
ATOM 722 N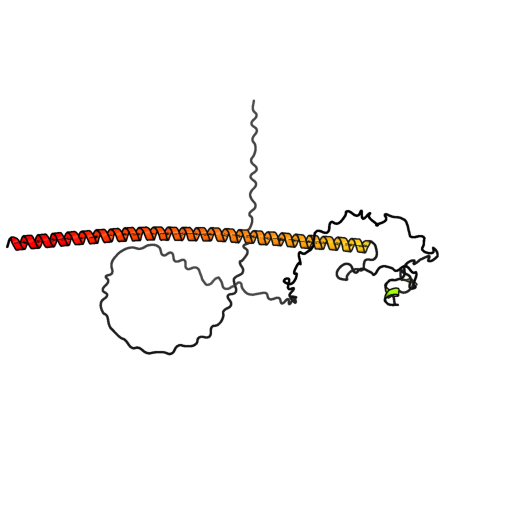 N . PRO A 1 95 ? 1.816 -5.095 -21.724 1.00 58.28 95 PRO A N 1
ATOM 723 C CA . PRO A 1 95 ? 2.998 -5.789 -21.201 1.00 58.28 95 PRO A CA 1
ATOM 724 C C . PRO A 1 95 ? 2.719 -7.222 -20.703 1.00 58.28 95 PRO A C 1
ATOM 726 O O . PRO A 1 95 ? 3.656 -7.934 -20.356 1.00 58.28 95 PRO A O 1
ATOM 729 N N . ASP A 1 96 ? 1.466 -7.681 -20.713 1.00 46.03 96 ASP A N 1
ATOM 730 C CA . ASP A 1 96 ? 1.045 -8.907 -20.014 1.00 46.03 96 ASP A CA 1
ATOM 731 C C . ASP A 1 96 ? 1.260 -10.221 -20.797 1.00 46.03 96 ASP A C 1
ATOM 733 O O . ASP A 1 96 ? 0.617 -11.224 -20.503 1.00 46.03 96 ASP A O 1
ATOM 737 N N . ASN A 1 97 ? 2.154 -10.260 -21.793 1.00 45.12 97 ASN A N 1
ATOM 738 C CA . ASN A 1 97 ? 2.450 -11.501 -22.527 1.00 45.12 97 ASN A CA 1
ATOM 739 C C . ASN A 1 97 ? 3.949 -11.736 -22.762 1.00 45.12 97 ASN A C 1
ATOM 741 O O . ASN A 1 97 ? 4.374 -12.082 -23.863 1.00 45.12 97 ASN A O 1
ATOM 745 N N . ILE A 1 98 ? 4.761 -11.534 -21.723 1.00 46.84 98 ILE A N 1
ATOM 746 C CA . ILE A 1 98 ? 6.118 -12.087 -21.660 1.00 46.84 98 ILE A CA 1
ATOM 747 C C . ILE A 1 98 ? 6.115 -13.147 -20.557 1.00 46.84 98 ILE A C 1
ATOM 749 O O . ILE A 1 98 ? 6.471 -12.885 -19.412 1.00 46.84 98 ILE A O 1
ATOM 753 N N . THR A 1 99 ? 5.671 -14.357 -20.895 1.00 43.00 99 THR A N 1
ATOM 754 C CA . THR A 1 99 ? 5.980 -15.552 -20.106 1.00 43.00 99 THR A CA 1
ATOM 755 C C . THR A 1 99 ? 7.476 -15.818 -20.237 1.00 43.00 99 THR A C 1
ATOM 757 O O . THR A 1 99 ? 7.928 -16.390 -21.230 1.00 43.00 99 THR A O 1
ATOM 760 N N . ILE A 1 100 ? 8.251 -15.351 -19.258 1.00 47.31 100 ILE A N 1
ATOM 761 C CA . ILE A 1 100 ? 9.642 -15.760 -19.068 1.00 47.31 100 ILE A CA 1
ATOM 762 C C . ILE A 1 100 ? 9.582 -17.226 -18.640 1.00 47.31 100 ILE A C 1
ATOM 764 O O . ILE A 1 100 ? 9.122 -17.555 -17.551 1.00 47.31 100 ILE A O 1
ATOM 768 N N . ASN A 1 101 ? 9.929 -18.117 -19.563 1.00 40.59 101 ASN A N 1
ATOM 769 C CA . ASN A 1 101 ? 10.021 -19.542 -19.296 1.00 40.59 101 ASN A CA 1
ATOM 770 C C . ASN A 1 101 ? 11.369 -19.778 -18.594 1.00 40.59 101 ASN A C 1
ATOM 772 O O . ASN A 1 101 ? 12.398 -19.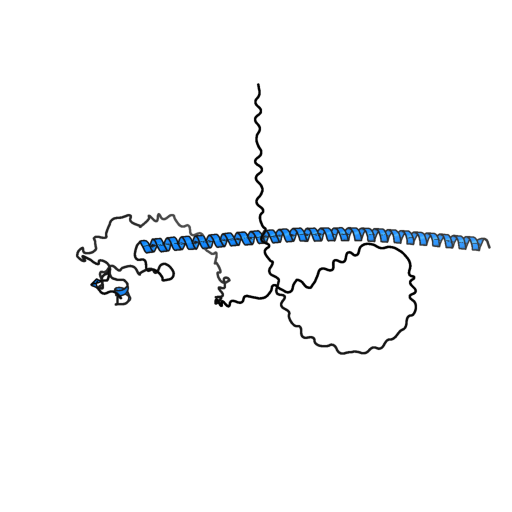885 -19.261 1.00 40.59 101 ASN A O 1
ATOM 776 N N . ASP A 1 102 ? 11.360 -19.792 -17.259 1.00 45.12 102 ASP A N 1
ATOM 777 C CA . ASP A 1 102 ? 12.516 -20.017 -16.371 1.00 45.12 102 ASP A CA 1
ATOM 778 C C . ASP A 1 102 ? 12.988 -21.487 -16.380 1.00 45.12 102 ASP A C 1
ATOM 780 O O . ASP A 1 102 ? 13.178 -22.114 -15.342 1.00 45.12 102 ASP A O 1
ATOM 784 N N . ASN A 1 103 ? 13.198 -22.047 -17.572 1.00 48.38 103 ASN A N 1
ATOM 785 C CA . ASN A 1 103 ? 13.792 -23.369 -17.777 1.00 48.38 103 ASN A CA 1
ATOM 786 C C . ASN A 1 103 ? 15.156 -23.251 -18.467 1.00 48.38 103 ASN A C 1
ATOM 788 O O . ASN A 1 103 ? 15.433 -23.972 -19.424 1.00 48.38 103 ASN A O 1
ATOM 792 N N . ASN A 1 104 ? 16.009 -22.325 -18.017 1.00 44.88 104 ASN A N 1
ATOM 793 C CA . ASN A 1 104 ? 17.408 -22.344 -18.427 1.00 44.88 104 ASN A CA 1
ATOM 794 C C . ASN A 1 104 ? 18.202 -23.122 -17.381 1.00 44.88 104 ASN A C 1
ATOM 796 O O . ASN A 1 104 ? 18.668 -22.577 -16.380 1.00 44.88 104 ASN A O 1
ATOM 800 N N . GLU A 1 105 ? 18.271 -24.431 -17.614 1.00 45.34 105 GLU A N 1
ATOM 801 C CA . GLU A 1 105 ? 19.210 -25.317 -16.951 1.00 45.34 105 GLU A CA 1
ATOM 802 C C . GLU A 1 105 ? 20.613 -24.711 -16.990 1.00 45.34 105 GLU A C 1
ATOM 804 O O . GLU A 1 105 ? 21.041 -24.070 -17.952 1.00 45.34 105 GLU A O 1
ATOM 809 N N . HIS A 1 106 ? 21.307 -24.924 -15.885 1.00 49.19 106 HIS A N 1
ATOM 810 C CA . HIS A 1 106 ? 22.686 -24.577 -15.621 1.00 49.19 106 HIS A CA 1
ATOM 811 C C . HIS A 1 106 ? 23.605 -25.243 -16.659 1.00 49.19 106 HIS A C 1
ATOM 813 O O . HIS A 1 106 ? 24.199 -26.285 -16.402 1.00 49.19 106 HIS A O 1
ATOM 819 N N . VAL A 1 107 ? 23.730 -24.657 -17.851 1.00 48.22 107 VAL A N 1
ATOM 820 C CA . VAL A 1 107 ? 24.787 -25.031 -18.788 1.00 48.22 107 VAL A CA 1
ATOM 821 C C . VAL A 1 107 ? 26.073 -24.466 -18.210 1.00 48.22 107 VAL A C 1
ATOM 823 O O . VAL A 1 107 ? 26.295 -23.254 -18.214 1.00 48.22 107 VAL A O 1
ATOM 826 N N . ASP A 1 108 ? 26.900 -25.351 -17.664 1.00 45.19 108 ASP A N 1
ATOM 827 C CA . ASP A 1 108 ? 28.291 -25.078 -17.345 1.00 45.19 108 ASP A CA 1
ATOM 828 C C . ASP A 1 108 ? 28.990 -24.572 -18.609 1.00 45.19 108 ASP A C 1
ATOM 830 O O . ASP A 1 108 ? 29.471 -25.338 -19.447 1.00 45.19 108 ASP A O 1
ATOM 834 N N . VAL A 1 109 ? 29.017 -23.246 -18.771 1.00 54.06 109 VAL A N 1
ATOM 835 C CA . VAL A 1 109 ? 29.820 -22.572 -19.784 1.00 54.06 109 VAL A CA 1
ATOM 836 C C . VAL A 1 109 ? 31.265 -22.767 -19.361 1.00 54.06 109 VAL A C 1
ATOM 838 O O . VAL A 1 109 ? 31.852 -21.985 -18.607 1.00 54.06 109 VAL A O 1
ATOM 841 N N . ALA A 1 110 ? 31.821 -23.877 -19.840 1.00 48.06 110 ALA A N 1
ATOM 842 C CA . ALA A 1 110 ? 33.241 -24.100 -19.939 1.00 48.06 110 ALA A CA 1
ATOM 843 C C . ALA A 1 110 ? 33.888 -22.792 -20.396 1.00 48.06 110 ALA A C 1
ATOM 845 O O . ALA A 1 110 ? 33.520 -22.213 -21.421 1.00 48.06 110 ALA A O 1
ATOM 846 N N . LYS A 1 111 ? 34.833 -22.329 -19.580 1.00 47.22 111 LYS A N 1
ATOM 847 C CA . LYS A 1 111 ? 35.728 -21.202 -19.823 1.00 47.22 111 LYS A CA 1
ATOM 848 C C . LYS A 1 111 ? 36.571 -21.495 -21.065 1.00 47.22 111 LYS A C 1
ATOM 850 O O . LYS A 1 111 ? 37.759 -21.789 -20.971 1.00 47.22 111 LYS A O 1
ATOM 855 N N . HIS A 1 112 ? 35.958 -21.458 -22.239 1.00 44.84 112 HIS A N 1
ATOM 856 C CA . HIS A 1 112 ? 36.686 -21.374 -23.483 1.00 44.84 112 HIS A CA 1
ATOM 857 C C . HIS A 1 112 ? 37.193 -19.946 -23.587 1.00 44.84 112 HIS A C 1
ATOM 859 O O . HIS A 1 112 ? 36.423 -18.994 -23.693 1.00 44.84 112 HIS A O 1
ATOM 865 N N . ASN A 1 113 ? 38.515 -19.837 -23.496 1.00 50.47 113 ASN A N 1
ATOM 866 C CA . ASN A 1 113 ? 39.317 -18.689 -23.870 1.00 50.47 113 ASN A CA 1
ATOM 867 C C . ASN A 1 113 ? 38.869 -18.162 -25.243 1.00 50.47 113 ASN A C 1
ATOM 869 O O . ASN A 1 113 ? 39.406 -18.558 -26.275 1.00 50.47 113 ASN A O 1
ATOM 873 N N . MET A 1 114 ? 37.886 -17.264 -25.260 1.00 44.56 114 MET A N 1
ATOM 874 C CA . MET A 1 114 ? 37.609 -16.398 -26.398 1.00 44.56 114 MET A CA 1
ATOM 875 C C . MET A 1 114 ? 38.677 -15.314 -26.370 1.00 44.56 114 MET A C 1
ATOM 877 O O . MET A 1 114 ? 38.480 -14.216 -25.851 1.00 44.56 114 MET A O 1
ATOM 881 N N . ALA A 1 115 ? 39.861 -15.683 -26.858 1.00 50.47 115 ALA A N 1
ATOM 882 C CA . ALA A 1 115 ? 40.879 -14.719 -27.216 1.00 50.47 115 ALA A CA 1
ATOM 883 C C . ALA A 1 115 ? 40.225 -13.638 -28.102 1.00 50.47 115 ALA A C 1
ATOM 885 O O . ALA A 1 115 ? 39.462 -13.981 -29.011 1.00 50.47 115 ALA A O 1
ATOM 886 N N . PRO A 1 116 ? 40.472 -12.348 -27.836 1.00 46.56 116 PRO A N 1
ATOM 887 C CA . PRO A 1 116 ? 39.888 -11.266 -28.611 1.00 46.56 116 PRO A CA 1
ATOM 888 C C . PRO A 1 116 ? 40.418 -11.325 -30.049 1.00 46.56 116 PRO A C 1
ATOM 890 O O . PRO A 1 116 ? 41.538 -10.908 -30.327 1.00 46.56 116 PRO A O 1
ATOM 893 N N . LEU A 1 117 ? 39.603 -11.833 -30.978 1.00 49.47 117 LEU A N 1
ATOM 894 C 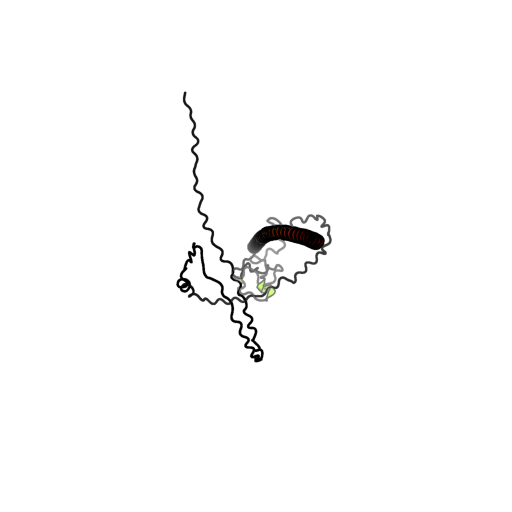CA . LEU A 1 117 ? 39.851 -11.808 -32.428 1.00 49.47 117 LEU A CA 1
ATOM 895 C C . LEU A 1 117 ? 39.594 -10.411 -33.025 1.00 49.47 117 LEU A C 1
ATOM 897 O O . LEU A 1 117 ? 39.046 -10.274 -34.115 1.00 49.47 117 LEU A O 1
ATOM 901 N N . TYR A 1 118 ? 39.974 -9.351 -32.315 1.00 46.59 118 TYR A N 1
ATOM 902 C CA . TYR A 1 118 ? 40.035 -8.002 -32.869 1.00 46.59 118 TYR A CA 1
ATOM 903 C C . TYR A 1 118 ? 41.507 -7.631 -32.926 1.00 46.59 118 TYR A C 1
ATOM 905 O O . TYR A 1 118 ? 42.096 -7.162 -31.953 1.00 46.59 118 TYR A O 1
ATOM 913 N N . GLY A 1 119 ? 42.098 -7.929 -34.083 1.00 44.25 119 GLY A N 1
ATOM 914 C CA . GLY A 1 119 ? 43.456 -7.554 -34.428 1.00 44.25 119 GLY A CA 1
ATOM 915 C C . GLY A 1 119 ? 43.648 -6.056 -34.240 1.00 44.25 119 GLY A C 1
ATOM 916 O O . GLY A 1 119 ? 43.025 -5.233 -34.914 1.00 44.25 119 GLY A O 1
ATOM 917 N N . THR A 1 120 ? 44.517 -5.720 -33.298 1.00 47.19 120 THR A N 1
ATOM 918 C CA . THR A 1 120 ? 45.155 -4.417 -33.210 1.00 47.19 120 THR A CA 1
ATOM 919 C C . THR A 1 120 ? 46.040 -4.243 -34.440 1.00 47.19 120 THR A C 1
ATOM 921 O O . THR A 1 120 ? 46.998 -4.985 -34.628 1.00 47.19 120 THR A O 1
ATOM 924 N N . ASP A 1 121 ? 45.653 -3.284 -35.273 1.00 47.78 121 ASP A N 1
ATOM 925 C CA . ASP A 1 121 ? 46.497 -2.443 -36.116 1.00 47.78 121 ASP A CA 1
ATOM 926 C C . ASP A 1 121 ? 47.604 -3.121 -36.940 1.00 47.78 121 ASP A C 1
ATOM 928 O O . ASP A 1 121 ? 48.736 -3.296 -36.496 1.00 47.78 121 ASP A O 1
ATOM 932 N N . GLY A 1 122 ? 47.313 -3.334 -38.228 1.00 51.84 122 GLY A N 1
ATOM 933 C CA . GLY A 1 122 ? 48.328 -3.089 -39.257 1.00 51.84 122 GLY A CA 1
ATOM 934 C C . GLY A 1 122 ? 48.429 -4.076 -40.408 1.00 51.84 122 GLY A C 1
ATOM 935 O O . GLY A 1 122 ? 49.119 -3.751 -41.373 1.00 51.84 122 GLY A O 1
ATOM 936 N N . ASP A 1 123 ? 47.753 -5.225 -40.374 1.00 49.53 123 ASP A N 1
ATOM 937 C CA . ASP A 1 123 ? 47.782 -6.137 -41.521 1.00 49.53 123 ASP A CA 1
ATOM 938 C C . ASP A 1 123 ? 46.646 -5.793 -42.487 1.00 49.53 123 ASP A C 1
ATOM 940 O O . ASP A 1 123 ? 45.536 -6.319 -42.431 1.00 49.53 123 ASP A O 1
ATOM 944 N N . VAL A 1 124 ? 46.903 -4.791 -43.331 1.00 55.69 124 VAL A N 1
ATOM 945 C CA . VAL A 1 124 ? 46.105 -4.565 -44.537 1.00 55.69 124 VAL A CA 1
ATOM 946 C C . VAL A 1 124 ? 46.231 -5.843 -45.347 1.00 55.69 124 VAL A C 1
ATOM 948 O O . VAL A 1 124 ? 47.330 -6.125 -45.811 1.00 55.69 124 VAL A O 1
ATOM 951 N N . ASP A 1 125 ? 45.152 -6.610 -45.480 1.00 53.53 125 ASP A N 1
ATOM 952 C CA . ASP A 1 125 ? 45.145 -7.889 -46.186 1.00 53.53 125 ASP A CA 1
ATOM 953 C C . ASP A 1 125 ? 45.744 -7.727 -47.598 1.00 53.53 125 ASP A C 1
ATOM 955 O O . ASP A 1 125 ? 45.111 -7.230 -48.534 1.00 53.53 125 ASP A O 1
ATOM 959 N N . ARG A 1 126 ? 47.029 -8.079 -47.732 1.00 50.34 126 ARG A N 1
ATOM 960 C CA . ARG A 1 126 ? 47.816 -7.937 -48.969 1.00 50.34 126 ARG A CA 1
ATOM 961 C C . ARG A 1 126 ? 47.463 -9.012 -49.994 1.00 50.34 126 ARG A C 1
ATOM 963 O O . ARG A 1 126 ? 48.088 -9.057 -51.052 1.00 50.34 126 ARG A O 1
ATOM 970 N N . THR A 1 127 ? 46.501 -9.883 -49.686 1.00 56.69 127 THR A N 1
ATOM 971 C CA . THR A 1 127 ? 45.972 -10.863 -50.638 1.00 56.69 127 THR A CA 1
ATOM 972 C C . THR A 1 127 ? 45.045 -10.225 -51.672 1.00 56.69 127 THR A C 1
ATOM 974 O O . THR A 1 127 ? 44.824 -10.821 -52.726 1.00 56.69 127 THR A O 1
ATOM 977 N N . LEU A 1 128 ? 44.581 -8.985 -51.449 1.00 57.91 128 LEU A N 1
ATOM 978 C CA . LEU A 1 128 ? 43.956 -8.201 -52.510 1.00 57.91 128 LEU A CA 1
ATOM 979 C C . LEU A 1 128 ? 45.006 -7.850 -53.575 1.00 57.91 128 LEU A C 1
ATOM 981 O O . LEU A 1 128 ? 46.028 -7.237 -53.245 1.00 57.91 128 LEU A O 1
ATOM 985 N N . PRO A 1 129 ? 44.769 -8.169 -54.862 1.00 56.75 129 PRO A N 1
ATOM 986 C CA . PRO A 1 129 ? 45.640 -7.739 -55.942 1.00 56.75 129 PRO A CA 1
ATOM 987 C C . PRO A 1 129 ? 45.846 -6.224 -55.866 1.00 56.75 129 PRO A C 1
ATOM 989 O O . PRO A 1 129 ? 44.903 -5.445 -55.999 1.00 56.75 129 PRO A O 1
ATOM 992 N N . LYS A 1 130 ? 47.102 -5.806 -55.681 1.00 56.16 130 LYS A N 1
ATOM 993 C CA . LYS A 1 130 ? 47.566 -4.410 -55.533 1.00 56.16 130 LYS A CA 1
ATOM 994 C C . LYS A 1 130 ? 47.163 -3.474 -56.693 1.00 56.16 130 LYS A C 1
ATOM 996 O O . LYS A 1 130 ? 47.425 -2.278 -56.646 1.00 56.16 130 LYS A O 1
ATOM 1001 N N . ASN A 1 131 ? 46.526 -4.017 -57.729 1.00 53.50 131 ASN A N 1
ATOM 1002 C CA . ASN A 1 131 ? 46.231 -3.372 -59.001 1.00 53.50 131 ASN A CA 1
ATOM 1003 C C . ASN A 1 131 ? 44.805 -2.796 -59.093 1.00 53.50 131 ASN A C 1
ATOM 1005 O O . ASN A 1 131 ? 44.381 -2.450 -60.192 1.00 53.50 131 ASN A O 1
ATOM 1009 N N . PHE A 1 132 ? 44.074 -2.654 -57.982 1.00 58.38 132 PHE A N 1
ATOM 1010 C CA . PHE A 1 132 ? 42.881 -1.796 -57.919 1.00 58.38 132 PHE A CA 1
ATOM 1011 C C . PHE A 1 132 ? 43.254 -0.480 -57.223 1.00 58.38 132 PHE A C 1
ATOM 1013 O O . PHE A 1 132 ? 43.004 -0.338 -56.027 1.00 58.38 132 PHE A O 1
ATOM 1020 N N . PRO A 1 133 ? 43.917 0.463 -57.919 1.00 58.84 133 PRO A N 1
ATOM 1021 C CA . PRO A 1 133 ? 44.629 1.567 -57.277 1.00 58.84 133 PRO A CA 1
ATOM 1022 C C . PRO A 1 133 ? 43.752 2.535 -56.468 1.00 58.84 133 PRO A C 1
ATOM 1024 O O . PRO A 1 133 ? 44.304 3.287 -55.673 1.00 58.84 133 PRO A O 1
ATOM 1027 N N . GLU A 1 134 ? 42.420 2.519 -56.612 1.00 64.38 134 GLU A N 1
ATOM 1028 C CA . GLU A 1 134 ? 41.563 3.528 -55.966 1.00 64.38 134 GLU A CA 1
ATOM 1029 C C . GLU A 1 134 ? 40.378 2.976 -55.151 1.00 64.38 134 GLU A C 1
ATOM 1031 O O . GLU A 1 134 ? 39.982 3.616 -54.177 1.00 64.38 134 GLU A O 1
ATOM 1036 N N . LYS A 1 135 ? 39.798 1.810 -55.491 1.00 73.56 135 LYS A N 1
ATOM 1037 C CA . LYS A 1 135 ? 38.533 1.328 -54.883 1.00 73.56 135 LYS A CA 1
ATOM 1038 C C . LYS A 1 135 ? 38.552 -0.190 -54.630 1.00 73.56 135 LYS A C 1
ATOM 1040 O O . LYS A 1 135 ? 38.087 -0.950 -55.476 1.00 73.56 135 LYS A O 1
ATOM 1045 N N . PRO A 1 136 ? 39.069 -0.662 -53.480 1.00 79.56 136 PRO A N 1
ATOM 1046 C CA . PRO A 1 136 ? 39.203 -2.100 -53.209 1.00 79.56 136 PRO A CA 1
ATOM 1047 C C . PRO A 1 136 ? 37.871 -2.798 -52.879 1.00 79.56 136 PRO A C 1
ATOM 104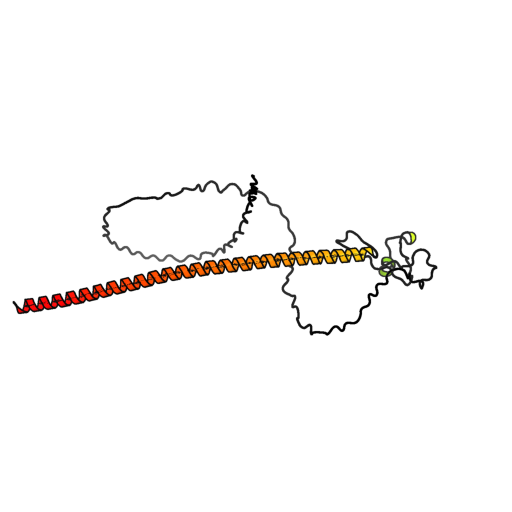9 O O . PRO A 1 136 ? 37.760 -4.017 -52.995 1.00 79.56 136 PRO A O 1
ATOM 1052 N N . LEU A 1 137 ? 36.850 -2.041 -52.464 1.00 89.69 137 LEU A N 1
ATOM 1053 C CA . LEU A 1 137 ? 35.564 -2.579 -52.020 1.00 89.69 137 LEU A CA 1
ATOM 1054 C C . LEU A 1 137 ? 34.455 -2.285 -53.031 1.00 89.69 137 LEU A C 1
ATOM 1056 O O . LEU A 1 137 ? 34.298 -1.150 -53.484 1.00 89.69 137 LEU A O 1
ATOM 1060 N N . THR A 1 138 ? 33.640 -3.297 -53.304 1.00 93.31 138 THR A N 1
ATOM 1061 C CA . THR A 1 138 ? 32.405 -3.213 -54.082 1.00 93.31 138 THR A CA 1
ATOM 1062 C C . THR A 1 138 ? 31.357 -2.409 -53.317 1.00 93.31 138 THR A C 1
ATOM 1064 O O . THR A 1 138 ? 31.107 -2.643 -52.130 1.00 93.31 138 THR A O 1
ATOM 1067 N N . CYS A 1 139 ? 30.712 -1.463 -53.997 1.00 93.31 139 CYS A N 1
ATOM 1068 C CA . CYS A 1 139 ? 29.660 -0.631 -53.426 1.00 93.31 139 CYS A CA 1
ATOM 1069 C C . CYS A 1 139 ? 28.451 -1.479 -53.008 1.00 93.31 139 CYS A C 1
ATOM 1071 O O . CYS A 1 139 ? 27.863 -2.178 -53.835 1.00 93.31 139 CYS A O 1
ATOM 1073 N N . PHE A 1 140 ? 28.020 -1.356 -51.748 1.00 94.44 140 PHE A N 1
ATOM 1074 C CA . PHE A 1 140 ? 26.882 -2.109 -51.207 1.00 94.44 140 PHE A CA 1
ATOM 1075 C C . PHE A 1 140 ? 25.592 -1.915 -52.023 1.00 94.44 140 PHE A C 1
ATOM 1077 O O . PHE A 1 140 ? 24.906 -2.886 -52.334 1.00 94.44 140 PHE A O 1
ATOM 1084 N N . PHE A 1 141 ? 25.258 -0.675 -52.404 1.00 94.75 141 PHE A N 1
ATOM 1085 C CA . PHE A 1 141 ? 24.041 -0.376 -53.176 1.00 94.75 141 PHE A CA 1
ATOM 1086 C C . PHE A 1 141 ? 24.103 -0.917 -54.601 1.00 94.75 141 PHE A C 1
ATOM 1088 O O . PHE A 1 141 ? 23.114 -1.437 -55.110 1.00 94.75 141 PHE A O 1
ATOM 1095 N N . TRP A 1 142 ? 25.277 -0.835 -55.228 1.00 95.56 142 TRP A N 1
ATOM 1096 C CA . TRP A 1 142 ? 25.484 -1.424 -56.543 1.00 95.56 142 TRP A CA 1
ATOM 1097 C C . TRP A 1 142 ? 25.310 -2.942 -56.501 1.00 95.56 142 TRP A C 1
ATOM 1099 O O . TRP A 1 142 ? 24.541 -3.483 -57.283 1.00 95.56 142 TRP A O 1
ATOM 1109 N N . HIS A 1 143 ? 25.953 -3.618 -55.548 1.00 96.00 143 HIS A N 1
ATOM 1110 C CA . HIS A 1 143 ? 25.853 -5.068 -55.412 1.00 96.00 143 HIS A CA 1
ATOM 1111 C C . HIS A 1 143 ? 24.429 -5.536 -55.069 1.00 96.00 143 HIS A C 1
ATOM 1113 O O . HIS A 1 143 ? 23.914 -6.455 -55.695 1.00 96.00 143 HIS A O 1
ATOM 1119 N N . SER A 1 144 ? 23.770 -4.889 -54.102 1.00 95.00 144 SER A N 1
ATOM 1120 C CA . SER A 1 144 ? 22.448 -5.314 -53.615 1.00 95.00 144 SER A CA 1
ATOM 1121 C C . SER A 1 144 ? 21.287 -4.918 -54.530 1.00 95.00 144 SER A C 1
ATOM 1123 O O . SER A 1 144 ? 20.325 -5.671 -54.656 1.00 95.00 144 SER A O 1
ATOM 1125 N N . MET A 1 145 ? 21.344 -3.737 -55.152 1.00 95.69 145 MET A N 1
ATOM 1126 C CA . MET A 1 145 ? 20.232 -3.180 -55.936 1.00 95.69 145 MET A CA 1
ATOM 1127 C C . MET A 1 145 ? 20.526 -3.108 -57.438 1.00 95.69 145 MET A C 1
ATOM 1129 O O . MET A 1 145 ? 19.653 -2.694 -58.201 1.00 95.69 145 MET A O 1
ATOM 1133 N N . GLY A 1 146 ? 21.751 -3.427 -57.866 1.00 96.31 146 GLY A N 1
ATOM 1134 C CA . GLY A 1 146 ? 22.211 -3.230 -59.245 1.00 96.31 146 GLY A CA 1
ATOM 1135 C C . GLY A 1 146 ? 22.337 -1.758 -59.652 1.00 96.31 146 GLY A C 1
ATOM 1136 O O . GLY A 1 146 ? 22.516 -1.463 -60.830 1.00 96.31 146 GLY A O 1
ATOM 1137 N N . LYS A 1 147 ? 22.178 -0.814 -58.712 1.00 95.69 147 LYS A N 1
ATOM 1138 C CA . LYS A 1 147 ? 22.207 0.630 -58.976 1.00 95.69 147 LYS A CA 1
ATOM 1139 C C . LYS A 1 147 ? 22.715 1.409 -57.767 1.00 95.69 147 LYS A C 1
ATOM 1141 O O . LYS A 1 147 ? 22.284 1.184 -56.640 1.00 95.69 147 LYS A O 1
ATOM 1146 N N . CYS A 1 148 ? 23.600 2.370 -58.013 1.00 95.62 148 CYS A N 1
ATOM 1147 C CA . CYS A 1 148 ? 24.064 3.329 -57.015 1.00 95.62 148 CYS A CA 1
ATOM 1148 C C . CYS A 1 148 ? 23.567 4.729 -57.387 1.00 95.62 148 CYS A C 1
ATOM 1150 O O . CYS A 1 148 ? 23.501 5.075 -58.563 1.00 95.62 148 CYS A O 1
ATOM 1152 N N . ALA A 1 149 ? 23.214 5.540 -56.387 1.00 95.62 149 ALA A N 1
ATOM 1153 C CA . ALA A 1 149 ? 22.792 6.924 -56.617 1.00 95.62 149 ALA A CA 1
ATOM 1154 C C . ALA A 1 149 ? 23.952 7.836 -57.061 1.00 95.62 149 ALA A C 1
ATOM 1156 O O . ALA A 1 149 ? 23.717 8.883 -57.660 1.00 95.62 149 ALA A O 1
ATOM 1157 N N . LYS A 1 150 ? 25.197 7.453 -56.751 1.00 92.38 150 LYS A N 1
ATOM 1158 C CA . LYS A 1 150 ? 26.412 8.163 -57.166 1.00 92.38 150 LYS A CA 1
ATOM 1159 C C . LYS A 1 150 ? 26.905 7.617 -58.505 1.00 92.38 150 LYS A C 1
ATOM 1161 O O . LYS A 1 150 ? 26.696 6.443 -58.802 1.00 92.38 150 LYS A O 1
ATOM 1166 N N . ARG A 1 151 ? 27.585 8.455 -59.291 1.00 92.44 151 ARG A N 1
ATOM 1167 C CA . ARG A 1 151 ? 28.299 8.012 -60.499 1.00 92.44 151 ARG A CA 1
ATOM 1168 C C . ARG A 1 151 ? 29.501 7.151 -60.110 1.00 92.44 151 ARG A C 1
ATOM 1170 O O . ARG A 1 151 ? 29.945 7.206 -58.965 1.00 92.44 151 ARG A O 1
ATOM 1177 N N . ASP A 1 152 ? 30.006 6.353 -61.049 1.00 88.62 152 ASP A N 1
ATOM 1178 C CA . ASP A 1 152 ? 31.144 5.458 -60.791 1.00 88.62 152 ASP A CA 1
ATOM 1179 C C . ASP A 1 152 ? 32.395 6.231 -60.350 1.00 88.62 152 ASP A C 1
ATOM 1181 O O . ASP A 1 152 ? 33.064 5.822 -59.411 1.00 88.62 152 ASP A O 1
ATOM 1185 N N . GLU A 1 153 ? 32.638 7.416 -60.915 1.00 86.44 153 GLU A N 1
ATOM 1186 C CA . GLU A 1 153 ? 33.738 8.314 -60.531 1.00 86.44 153 GLU A CA 1
ATOM 1187 C C . GLU A 1 153 ? 33.563 8.878 -59.104 1.00 86.44 153 GLU A C 1
ATOM 1189 O O . GLU A 1 153 ? 34.491 8.805 -58.299 1.00 86.44 153 GLU A O 1
ATOM 1194 N N . ASP A 1 154 ? 32.350 9.326 -58.753 1.00 87.69 154 ASP A N 1
ATOM 1195 C CA . ASP A 1 154 ? 32.017 9.975 -57.468 1.00 87.69 154 ASP A CA 1
ATOM 1196 C C . ASP A 1 154 ? 31.815 8.995 -56.296 1.00 87.69 154 ASP A C 1
ATOM 1198 O O . ASP A 1 154 ? 31.726 9.388 -55.124 1.00 87.69 154 ASP A O 1
ATOM 1202 N N . CYS A 1 155 ? 31.644 7.706 -56.590 1.00 88.12 155 CYS A N 1
ATOM 1203 C CA . CYS A 1 155 ? 31.463 6.688 -55.568 1.00 88.12 155 CYS A CA 1
ATOM 1204 C C . CYS A 1 155 ? 32.816 6.311 -54.960 1.00 88.12 155 CYS A C 1
ATOM 1206 O O . CYS A 1 155 ? 33.751 5.982 -55.675 1.00 88.12 155 CYS A O 1
ATOM 1208 N N . VAL A 1 156 ? 32.927 6.286 -53.633 1.00 89.81 156 VAL A N 1
ATOM 1209 C CA . VAL A 1 156 ? 34.165 5.859 -52.942 1.00 89.81 156 VAL A CA 1
ATOM 1210 C C . VAL A 1 156 ? 34.415 4.344 -53.104 1.00 89.81 156 VAL A C 1
ATOM 1212 O O . VAL A 1 156 ? 35.500 3.849 -52.823 1.00 89.81 156 VAL A O 1
ATOM 1215 N N . TYR A 1 157 ? 33.413 3.605 -53.583 1.00 90.69 157 TYR A N 1
ATOM 1216 C CA . TYR A 1 157 ? 33.423 2.156 -53.767 1.00 90.69 157 TYR A CA 1
ATOM 1217 C C . TYR A 1 157 ? 33.246 1.790 -55.247 1.00 90.69 157 TYR A C 1
ATOM 1219 O O . TYR A 1 157 ? 32.669 2.566 -56.007 1.00 90.69 157 TYR A O 1
ATOM 1227 N N . ALA A 1 158 ? 33.697 0.604 -55.651 1.00 92.62 158 ALA A N 1
ATOM 1228 C CA . ALA A 1 158 ? 33.623 0.129 -57.033 1.00 92.62 158 ALA A CA 1
ATOM 1229 C C . ALA A 1 158 ? 32.189 -0.272 -57.442 1.00 92.62 158 ALA A C 1
ATOM 1231 O O . ALA A 1 158 ? 31.490 -0.944 -56.677 1.00 92.62 158 ALA A O 1
ATOM 1232 N N . HIS A 1 159 ? 31.750 0.089 -58.657 1.00 94.56 159 HIS A N 1
ATOM 1233 C CA . HIS A 1 159 ? 30.513 -0.419 -59.281 1.00 94.56 159 HIS A CA 1
ATOM 1234 C C . HIS A 1 159 ? 30.757 -1.658 -60.158 1.00 94.56 159 HIS A C 1
ATOM 1236 O O . HIS A 1 159 ? 30.202 -1.814 -61.243 1.00 94.56 159 HIS A O 1
ATOM 1242 N N . PHE A 1 160 ? 31.590 -2.569 -59.676 1.00 90.62 160 PHE A N 1
ATOM 1243 C CA . PHE A 1 160 ? 31.797 -3.902 -60.232 1.00 90.62 160 PHE A CA 1
ATOM 1244 C C . PHE A 1 160 ? 32.203 -4.836 -59.093 1.00 90.62 160 PHE A C 1
ATOM 1246 O O . PHE A 1 160 ? 32.618 -4.365 -58.034 1.00 90.62 160 PHE A O 1
ATOM 1253 N N . ASP A 1 161 ? 32.041 -6.142 -59.288 1.00 91.12 161 ASP A N 1
ATOM 1254 C CA . ASP A 1 161 ? 32.338 -7.123 -58.247 1.00 91.12 161 ASP A CA 1
ATOM 1255 C C . ASP A 1 161 ? 33.854 -7.299 -58.081 1.00 91.12 161 ASP A C 1
ATOM 1257 O O . ASP A 1 161 ? 34.535 -7.836 -58.955 1.00 91.12 161 ASP A O 1
ATOM 1261 N N . THR A 1 162 ? 34.384 -6.805 -56.964 1.00 88.62 162 THR A N 1
ATOM 1262 C CA . THR A 1 162 ? 35.785 -6.963 -56.552 1.00 88.62 162 THR A CA 1
ATOM 1263 C C . THR A 1 162 ? 36.011 -8.226 -55.719 1.00 88.62 162 THR A C 1
ATOM 1265 O O . THR A 1 162 ? 37.149 -8.503 -55.345 1.00 88.62 162 THR A O 1
ATOM 1268 N N . GLY A 1 163 ? 34.951 -8.971 -55.375 1.00 90.06 163 GLY A N 1
ATOM 1269 C CA . GLY A 1 163 ? 34.976 -10.067 -54.403 1.00 90.06 163 GLY A CA 1
ATOM 1270 C C . GLY A 1 163 ? 34.990 -9.610 -52.938 1.00 90.06 163 GLY A C 1
ATOM 1271 O O . GLY A 1 163 ? 34.849 -10.435 -52.037 1.00 90.06 163 GLY A O 1
ATOM 1272 N N . PHE A 1 164 ? 35.116 -8.302 -52.681 1.00 86.69 164 PHE A N 1
ATOM 1273 C CA . PHE A 1 164 ? 35.106 -7.716 -51.340 1.00 86.69 164 PHE A CA 1
ATOM 1274 C C . PHE A 1 164 ? 34.012 -6.660 -51.245 1.00 86.69 164 PHE A C 1
ATOM 1276 O O . PHE A 1 164 ? 34.066 -5.633 -51.917 1.00 86.69 164 PHE A O 1
ATOM 1283 N N . TYR A 1 165 ? 33.018 -6.881 -50.392 1.00 90.81 165 TYR A N 1
ATOM 1284 C CA . TYR A 1 165 ? 31.843 -6.016 -50.314 1.00 90.81 165 TYR A CA 1
ATOM 1285 C C . TYR A 1 165 ? 31.959 -5.007 -49.172 1.00 90.81 165 TYR A C 1
ATOM 1287 O O . TYR A 1 165 ? 32.342 -5.348 -48.052 1.00 90.81 165 TYR A O 1
ATOM 1295 N N . ALA A 1 166 ? 31.595 -3.752 -49.439 1.00 90.62 166 ALA A N 1
ATOM 1296 C CA . ALA A 1 166 ? 31.415 -2.767 -48.381 1.00 90.62 166 ALA A CA 1
ATOM 1297 C C . ALA A 1 166 ? 30.227 -3.158 -47.482 1.00 90.62 166 ALA A C 1
ATOM 1299 O O . ALA A 1 166 ? 29.204 -3.655 -47.960 1.00 90.62 166 ALA A O 1
ATOM 1300 N N . ALA A 1 167 ? 30.345 -2.896 -46.178 1.00 86.94 167 ALA A N 1
ATOM 1301 C CA . ALA A 1 167 ? 29.250 -3.112 -45.236 1.00 86.94 167 ALA A CA 1
ATOM 1302 C C . ALA A 1 167 ? 28.037 -2.230 -45.577 1.00 86.94 167 ALA A C 1
ATOM 1304 O O . ALA A 1 167 ? 28.184 -1.108 -46.076 1.00 86.94 167 ALA A O 1
ATOM 1305 N N . ALA A 1 168 ? 26.836 -2.724 -45.263 1.00 87.25 168 ALA A N 1
ATOM 1306 C CA . ALA A 1 168 ? 25.616 -1.940 -45.387 1.00 87.25 168 ALA A CA 1
ATOM 1307 C C . ALA A 1 168 ? 25.733 -0.649 -44.551 1.00 87.25 168 ALA A C 1
ATOM 1309 O O . ALA A 1 168 ? 26.189 -0.709 -43.404 1.00 87.25 168 ALA A O 1
ATOM 1310 N N . PRO A 1 169 ? 25.332 0.520 -45.083 1.00 83.31 169 PRO A N 1
ATOM 1311 C CA . PRO A 1 169 ? 25.340 1.746 -44.301 1.00 83.31 169 PRO A CA 1
ATOM 1312 C C . PRO A 1 169 ? 24.362 1.607 -43.135 1.00 83.31 169 PRO A C 1
ATOM 1314 O O . PRO A 1 169 ? 23.158 1.431 -43.328 1.00 83.31 169 PRO A O 1
ATOM 1317 N N . VAL A 1 170 ? 24.884 1.690 -41.913 1.00 80.44 170 VAL A N 1
ATOM 1318 C CA . VAL A 1 170 ? 24.058 1.669 -40.709 1.00 80.44 170 VAL A CA 1
ATOM 1319 C C . VAL A 1 170 ? 23.477 3.061 -40.515 1.00 80.44 170 VAL A C 1
ATOM 1321 O O . VAL A 1 170 ? 24.196 4.055 -40.409 1.00 80.44 170 VAL A O 1
ATOM 1324 N N . THR A 1 171 ? 22.154 3.140 -40.474 1.00 78.00 171 THR A N 1
ATOM 1325 C CA . THR A 1 171 ? 21.468 4.371 -40.085 1.00 78.00 171 THR A CA 1
ATOM 1326 C C . THR A 1 171 ? 21.465 4.430 -38.562 1.00 78.00 171 THR A C 1
ATOM 1328 O O . THR A 1 171 ? 20.694 3.726 -37.916 1.00 78.00 171 THR A O 1
ATOM 1331 N N . ALA A 1 172 ? 22.383 5.203 -37.984 1.00 67.25 172 ALA A N 1
ATOM 1332 C CA . ALA A 1 172 ? 22.459 5.393 -36.541 1.00 67.25 172 ALA A CA 1
ATOM 1333 C C . ALA A 1 172 ? 21.580 6.589 -36.128 1.00 67.25 172 ALA A C 1
ATOM 1335 O O . ALA A 1 172 ? 21.718 7.689 -36.664 1.00 67.25 172 ALA A O 1
ATOM 1336 N N . GLY A 1 173 ? 20.667 6.376 -35.176 1.00 62.88 173 GLY A N 1
ATOM 1337 C CA . GLY A 1 173 ? 19.688 7.382 -34.738 1.00 62.88 173 GLY A CA 1
ATOM 1338 C C . GLY A 1 173 ? 18.490 7.520 -35.687 1.00 62.88 173 GLY A C 1
ATOM 1339 O O . GLY A 1 173 ? 18.412 6.803 -36.677 1.00 62.88 173 GLY A O 1
ATOM 1340 N N . ASN A 1 174 ? 17.553 8.427 -35.368 1.00 73.12 174 ASN A N 1
ATOM 1341 C CA . ASN A 1 174 ? 16.236 8.676 -36.004 1.00 73.12 174 ASN A CA 1
ATOM 1342 C C . ASN A 1 174 ? 16.250 9.026 -37.520 1.00 73.12 174 ASN A C 1
ATOM 1344 O O . ASN A 1 174 ? 15.530 9.918 -37.962 1.00 73.12 174 ASN A O 1
ATOM 1348 N N . GLY A 1 175 ? 17.077 8.379 -38.337 1.00 73.12 175 GLY A N 1
ATOM 1349 C CA . GLY A 1 175 ? 17.181 8.596 -39.777 1.00 73.12 175 GLY A CA 1
ATOM 1350 C C . GLY A 1 175 ? 17.989 9.825 -40.191 1.00 73.12 175 GLY A C 1
ATOM 1351 O O . GLY A 1 175 ? 18.058 10.111 -41.380 1.00 73.12 175 GLY A O 1
ATOM 1352 N N . LEU A 1 176 ? 18.583 10.568 -39.248 1.00 70.75 176 LEU A N 1
ATOM 1353 C CA . LEU A 1 176 ? 19.129 11.898 -39.545 1.00 70.75 176 LEU A CA 1
ATOM 1354 C C . LEU A 1 176 ? 20.569 11.892 -40.073 1.00 70.75 176 LEU A C 1
ATOM 1356 O O . LEU A 1 176 ? 20.918 12.791 -40.832 1.00 70.75 176 LEU A O 1
ATOM 1360 N N . PHE A 1 177 ? 21.396 10.894 -39.739 1.00 74.19 177 PHE A N 1
ATOM 1361 C CA . PHE A 1 177 ? 22.782 10.838 -40.213 1.00 74.19 177 PHE A CA 1
ATOM 1362 C C . PHE A 1 177 ? 23.214 9.403 -40.527 1.00 74.19 177 PHE A C 1
ATOM 1364 O O . PHE A 1 177 ? 23.152 8.514 -39.681 1.00 74.19 177 PHE A O 1
ATOM 1371 N N . ALA A 1 178 ? 23.683 9.178 -41.755 1.00 76.00 178 ALA A N 1
ATOM 1372 C CA . ALA A 1 178 ? 24.355 7.940 -42.125 1.00 76.00 178 ALA A CA 1
ATOM 1373 C C . ALA A 1 178 ? 25.841 8.070 -41.769 1.00 76.00 178 ALA A C 1
ATOM 1375 O O . ALA A 1 178 ? 26.558 8.878 -42.362 1.00 76.00 178 ALA A O 1
ATOM 1376 N N . VAL A 1 179 ? 26.302 7.286 -40.796 1.00 76.50 179 VAL A N 1
ATOM 1377 C CA . VAL A 1 179 ? 27.722 7.193 -40.438 1.00 76.50 179 VAL A CA 1
ATOM 1378 C C . VAL A 1 179 ? 28.260 5.895 -41.031 1.00 76.50 179 VAL A C 1
ATOM 1380 O O . VAL A 1 179 ? 27.667 4.836 -40.846 1.00 76.50 179 VAL A O 1
ATOM 1383 N N . ALA A 1 180 ? 29.371 5.965 -41.761 1.00 70.75 180 ALA A N 1
ATOM 1384 C CA . ALA A 1 180 ? 30.020 4.792 -42.342 1.00 70.75 180 ALA A CA 1
ATOM 1385 C C . ALA A 1 180 ? 31.277 4.396 -41.547 1.00 70.75 180 ALA A C 1
ATOM 1387 O O . ALA A 1 180 ? 31.983 5.248 -41.003 1.00 70.75 180 ALA A O 1
ATOM 1388 N N . GLY A 1 181 ? 31.582 3.096 -41.520 1.00 78.06 181 GLY A N 1
ATOM 1389 C CA . GLY A 1 181 ? 32.840 2.557 -40.993 1.00 78.06 181 GLY A CA 1
ATOM 1390 C C . GLY A 1 181 ? 32.935 2.498 -39.464 1.00 78.06 181 GLY A C 1
ATOM 1391 O O . GLY A 1 181 ? 31.929 2.378 -38.769 1.00 78.06 181 GLY A O 1
ATOM 1392 N N . LYS A 1 182 ? 34.166 2.566 -38.931 1.00 73.38 182 LYS A N 1
ATOM 1393 C CA . LYS A 1 182 ? 34.470 2.383 -37.494 1.00 73.38 182 LYS A CA 1
ATOM 1394 C C . LYS A 1 182 ? 33.669 3.322 -36.579 1.00 73.38 182 LYS A C 1
ATOM 1396 O O . LYS A 1 182 ? 33.212 2.898 -35.524 1.00 73.38 182 LYS A O 1
ATOM 1401 N N . ASN A 1 183 ? 33.413 4.551 -37.026 1.00 74.31 183 ASN A N 1
ATOM 1402 C CA . ASN A 1 183 ? 32.629 5.528 -36.267 1.00 74.31 183 ASN A CA 1
ATOM 1403 C C . ASN A 1 183 ? 31.162 5.099 -36.082 1.00 74.31 183 ASN A C 1
ATOM 1405 O O . ASN A 1 183 ? 30.548 5.462 -35.085 1.00 74.31 183 ASN A O 1
ATOM 1409 N N . ALA A 1 184 ? 30.600 4.300 -36.998 1.00 78.56 184 ALA A N 1
ATOM 1410 C CA . ALA A 1 184 ? 29.231 3.800 -36.872 1.00 78.56 184 ALA A CA 1
ATOM 1411 C C . ALA A 1 184 ? 29.087 2.839 -35.682 1.00 78.56 184 ALA A C 1
ATOM 1413 O O . ALA A 1 184 ? 28.105 2.910 -34.948 1.00 78.56 184 ALA A O 1
ATOM 1414 N N . MET A 1 185 ? 30.092 1.986 -35.451 1.00 77.88 185 MET A N 1
ATOM 1415 C CA . MET A 1 185 ? 30.101 1.053 -34.319 1.00 77.88 185 MET A CA 1
ATOM 1416 C C . MET A 1 185 ? 30.175 1.790 -32.982 1.00 77.88 185 MET A C 1
ATOM 1418 O O . MET A 1 185 ? 29.396 1.488 -32.085 1.00 77.88 185 MET A O 1
ATOM 1422 N N . THR A 1 186 ? 31.036 2.804 -32.865 1.00 82.50 186 THR A N 1
ATOM 1423 C CA . THR A 1 186 ? 31.132 3.613 -31.639 1.00 82.50 186 THR A CA 1
ATOM 1424 C C . THR A 1 186 ? 29.826 4.347 -31.337 1.00 82.50 186 THR A C 1
ATOM 1426 O O . THR A 1 186 ? 29.383 4.359 -30.193 1.00 82.50 186 THR A O 1
ATOM 1429 N N . VAL A 1 187 ? 29.165 4.912 -32.354 1.00 81.88 187 VAL A N 1
ATOM 1430 C CA . VAL A 1 187 ? 27.872 5.594 -32.171 1.00 81.88 187 VAL A CA 1
ATOM 1431 C C . VAL A 1 187 ? 26.782 4.615 -31.729 1.00 81.88 187 VAL A C 1
ATOM 1433 O O . VAL A 1 187 ? 26.022 4.935 -30.820 1.00 81.88 187 VAL A O 1
ATOM 1436 N N . LEU A 1 188 ? 26.716 3.416 -32.317 1.00 79.50 188 LEU A N 1
ATOM 1437 C CA . LEU A 1 188 ? 25.763 2.382 -31.893 1.00 79.50 188 LEU A CA 1
ATOM 1438 C C . LEU A 1 188 ? 26.020 1.913 -30.460 1.00 79.50 188 LEU A C 1
ATOM 1440 O O . LEU A 1 188 ? 25.075 1.730 -29.697 1.00 79.50 188 LEU A O 1
ATOM 1444 N N . GLN A 1 189 ? 27.287 1.731 -30.092 1.00 84.31 189 GLN A N 1
ATOM 1445 C CA . GLN A 1 189 ? 27.661 1.264 -28.765 1.00 84.31 189 GLN A CA 1
ATOM 1446 C C . GLN A 1 189 ? 27.323 2.311 -27.698 1.00 84.31 189 GLN A C 1
ATOM 1448 O O . GLN A 1 189 ? 26.680 1.968 -26.710 1.00 84.31 189 GLN A O 1
ATOM 1453 N N . ASN A 1 190 ? 27.637 3.585 -27.948 1.00 83.19 190 ASN A N 1
ATOM 1454 C CA . ASN A 1 190 ? 27.285 4.685 -27.047 1.00 83.19 190 ASN A CA 1
ATOM 1455 C C . ASN A 1 190 ? 25.763 4.877 -26.938 1.00 83.19 190 ASN A C 1
ATOM 1457 O O . ASN A 1 190 ? 25.233 5.034 -25.842 1.00 83.19 190 ASN A O 1
ATOM 1461 N N . ALA A 1 191 ? 25.031 4.802 -28.056 1.00 82.19 191 ALA A N 1
ATOM 1462 C CA . ALA A 1 191 ? 23.570 4.882 -28.033 1.00 82.19 191 ALA A CA 1
ATOM 1463 C C . ALA A 1 191 ? 22.947 3.712 -27.251 1.00 82.19 191 ALA A C 1
ATOM 1465 O O . ALA A 1 191 ? 21.961 3.891 -26.538 1.00 82.19 191 ALA A O 1
ATOM 1466 N N . SER A 1 192 ? 23.534 2.515 -27.354 1.00 86.56 192 SER A N 1
ATOM 1467 C CA . SER A 1 192 ? 23.105 1.353 -26.578 1.00 86.56 192 SER A CA 1
ATOM 1468 C C . SER A 1 192 ? 23.356 1.541 -25.083 1.00 86.56 192 SER A C 1
ATOM 1470 O O . SER A 1 192 ? 22.479 1.203 -24.290 1.00 86.56 192 SER A O 1
ATOM 1472 N N . THR A 1 193 ? 24.515 2.073 -24.683 1.00 87.44 193 THR A N 1
ATOM 1473 C CA . THR A 1 193 ? 24.820 2.315 -23.263 1.00 87.44 193 THR A CA 1
ATOM 1474 C C . THR A 1 193 ? 23.920 3.397 -22.682 1.00 87.44 193 THR A C 1
ATOM 1476 O O . THR A 1 193 ? 23.304 3.169 -21.651 1.00 87.44 193 THR A O 1
ATOM 1479 N N . GLU A 1 194 ? 23.715 4.512 -23.388 1.00 87.88 194 GLU A N 1
ATOM 1480 C CA . GLU A 1 194 ? 22.818 5.583 -22.930 1.00 87.88 194 GLU A CA 1
ATOM 1481 C C . GLU A 1 194 ? 21.361 5.112 -22.800 1.00 87.88 194 GLU A C 1
ATOM 1483 O O . GLU A 1 194 ? 20.654 5.489 -21.859 1.00 87.88 194 GLU A O 1
ATOM 1488 N N . ALA A 1 195 ? 20.897 4.261 -23.722 1.00 86.12 195 ALA A N 1
ATOM 1489 C CA . ALA A 1 195 ? 19.566 3.666 -23.648 1.00 86.12 195 ALA A CA 1
ATOM 1490 C C . ALA A 1 195 ? 19.434 2.696 -22.464 1.00 86.12 195 ALA A C 1
ATOM 1492 O O . ALA A 1 195 ? 18.387 2.667 -21.809 1.00 86.12 195 ALA A O 1
ATOM 1493 N N . MET A 1 196 ? 20.482 1.919 -22.171 1.00 88.12 196 MET A N 1
ATOM 1494 C CA . MET A 1 196 ? 20.518 1.041 -21.001 1.00 88.12 196 MET A CA 1
ATOM 1495 C C . MET A 1 196 ? 20.545 1.837 -19.697 1.00 88.12 196 MET A C 1
ATOM 1497 O O . MET A 1 196 ? 19.708 1.569 -18.839 1.00 88.12 196 MET A O 1
ATOM 1501 N N . ASP A 1 197 ? 21.386 2.864 -19.592 1.00 91.69 197 ASP A N 1
ATOM 1502 C CA . ASP A 1 197 ? 21.474 3.732 -18.414 1.00 91.69 197 ASP A CA 1
ATOM 1503 C C . ASP A 1 197 ? 20.145 4.456 -18.163 1.00 91.69 197 ASP A C 1
ATOM 1505 O O . ASP A 1 197 ? 19.647 4.508 -17.040 1.00 91.69 197 ASP A O 1
ATOM 1509 N N . SER A 1 198 ? 19.503 4.959 -19.223 1.00 91.56 198 SER A N 1
ATOM 1510 C CA . SER A 1 198 ? 18.183 5.597 -19.126 1.00 91.56 198 SER A CA 1
ATOM 1511 C C . SER A 1 198 ? 17.110 4.617 -18.649 1.00 91.56 198 SER A C 1
ATOM 1513 O O . SER A 1 198 ? 16.270 4.965 -17.813 1.00 91.56 198 SER A O 1
ATOM 1515 N N . ARG A 1 199 ? 17.135 3.379 -19.158 1.00 93.19 199 ARG A N 1
ATOM 1516 C CA . ARG A 1 199 ? 16.225 2.316 -18.721 1.00 93.19 199 ARG A CA 1
ATOM 1517 C C . ARG A 1 199 ? 16.484 1.936 -17.266 1.00 93.19 199 ARG A C 1
ATOM 1519 O O . ARG A 1 199 ? 15.525 1.780 -16.515 1.00 93.19 199 ARG A O 1
ATOM 1526 N N . GLU A 1 200 ? 17.742 1.801 -16.862 1.00 95.88 200 GLU A N 1
ATOM 1527 C CA . GLU A 1 200 ? 18.117 1.466 -15.491 1.00 95.88 200 GLU A CA 1
ATOM 1528 C C . GLU A 1 200 ? 17.702 2.572 -14.518 1.00 95.88 200 GLU A C 1
ATOM 1530 O O . GLU A 1 200 ? 17.049 2.284 -13.515 1.00 95.88 200 GLU A O 1
ATOM 1535 N N . MET A 1 201 ? 17.965 3.839 -14.847 1.00 96.00 201 MET A N 1
ATOM 1536 C CA . MET A 1 201 ? 17.509 4.976 -14.046 1.00 96.00 201 MET A CA 1
ATOM 1537 C C . MET A 1 201 ? 15.985 5.001 -13.897 1.00 96.00 201 MET A C 1
ATOM 1539 O O . MET A 1 201 ? 15.481 5.230 -12.797 1.00 96.00 201 MET A O 1
ATOM 1543 N N . TRP A 1 202 ? 15.237 4.737 -14.973 1.00 96.06 202 TRP A N 1
ATOM 1544 C CA . TRP A 1 202 ? 13.776 4.661 -14.903 1.00 96.06 202 TRP A CA 1
ATOM 1545 C C . TRP A 1 202 ? 13.310 3.527 -13.982 1.00 96.06 202 TRP A C 1
ATOM 1547 O O . TRP A 1 202 ? 12.446 3.735 -13.129 1.00 96.06 202 TRP A O 1
ATOM 1557 N N . VAL A 1 203 ? 13.922 2.345 -14.097 1.00 96.81 203 VAL A N 1
ATOM 1558 C CA . VAL A 1 203 ? 13.630 1.199 -13.226 1.00 96.81 203 VAL A CA 1
ATOM 1559 C C . VAL A 1 203 ? 13.935 1.536 -11.763 1.00 96.81 203 VAL A C 1
ATOM 1561 O O . VAL A 1 203 ? 13.100 1.284 -10.895 1.00 96.81 203 VAL A O 1
ATOM 1564 N N . GLN A 1 204 ? 15.081 2.156 -11.472 1.00 97.19 204 GLN A N 1
ATOM 1565 C CA . GLN A 1 204 ? 15.444 2.587 -10.119 1.00 97.19 204 GLN A CA 1
ATOM 1566 C C . GLN A 1 204 ? 14.456 3.620 -9.561 1.00 97.19 204 GLN A C 1
ATOM 1568 O O . GLN A 1 204 ? 14.036 3.516 -8.405 1.00 97.19 204 GLN A O 1
ATOM 1573 N N . GLN A 1 205 ? 14.034 4.588 -10.378 1.00 97.44 205 GLN A N 1
ATOM 1574 C CA . GLN A 1 205 ? 13.035 5.581 -9.990 1.00 97.44 205 GLN A CA 1
ATOM 1575 C C . GLN A 1 205 ? 11.685 4.925 -9.670 1.00 97.44 205 GLN A C 1
ATOM 1577 O O . GLN A 1 205 ? 11.046 5.277 -8.675 1.00 97.44 205 GLN A O 1
ATOM 1582 N N . GLU A 1 206 ? 11.264 3.949 -10.471 1.00 97.88 206 GLU A N 1
ATOM 1583 C CA . GLU A 1 206 ? 10.007 3.236 -10.260 1.00 97.88 206 GLU A CA 1
ATOM 1584 C C . GLU A 1 206 ? 10.062 2.337 -9.015 1.00 97.88 206 GLU A C 1
ATOM 1586 O O . GLU A 1 206 ? 9.127 2.340 -8.212 1.00 97.88 206 GLU A O 1
ATOM 1591 N N . TYR A 1 207 ? 11.185 1.656 -8.765 1.00 97.06 207 TYR A N 1
ATOM 1592 C CA . TYR A 1 207 ? 11.401 0.926 -7.512 1.00 97.06 207 TYR A CA 1
ATOM 1593 C C . TYR A 1 207 ? 11.365 1.847 -6.292 1.00 97.06 207 TYR A C 1
ATOM 1595 O O . TYR A 1 207 ? 10.739 1.505 -5.285 1.00 97.06 207 TYR A O 1
ATOM 1603 N N . ALA A 1 208 ? 11.977 3.031 -6.373 1.00 98.00 208 ALA A N 1
ATOM 1604 C CA . ALA A 1 208 ? 11.909 4.021 -5.303 1.00 98.00 208 ALA A CA 1
ATOM 1605 C C . ALA A 1 208 ? 10.463 4.492 -5.065 1.00 98.00 208 ALA A C 1
ATOM 1607 O O . ALA A 1 208 ? 10.020 4.583 -3.916 1.00 98.00 208 ALA A O 1
ATOM 1608 N N . ARG A 1 209 ? 9.695 4.720 -6.139 1.00 98.25 209 ARG A N 1
ATOM 1609 C CA . ARG A 1 209 ? 8.274 5.093 -6.076 1.00 98.25 209 ARG A CA 1
ATOM 1610 C C . ARG A 1 209 ? 7.427 4.007 -5.408 1.00 98.25 209 ARG A C 1
ATOM 1612 O O . ARG A 1 209 ? 6.630 4.315 -4.522 1.00 98.25 209 ARG A O 1
ATOM 1619 N N . LEU A 1 210 ? 7.611 2.744 -5.792 1.00 97.44 210 LEU A N 1
ATOM 1620 C CA . LEU A 1 210 ? 6.915 1.602 -5.190 1.00 97.44 210 LEU A CA 1
ATOM 1621 C C . LEU A 1 210 ? 7.324 1.389 -3.727 1.00 97.44 210 LEU A C 1
ATOM 1623 O O . LEU A 1 210 ? 6.474 1.093 -2.888 1.00 97.44 210 LEU A O 1
ATOM 1627 N N . GLY A 1 211 ? 8.601 1.593 -3.400 1.00 97.94 211 GLY A N 1
ATOM 1628 C CA . GLY A 1 211 ? 9.100 1.563 -2.027 1.00 97.94 211 GLY A CA 1
ATOM 1629 C C . GLY A 1 211 ? 8.444 2.626 -1.143 1.00 97.94 211 GLY A C 1
ATOM 1630 O O . GLY A 1 211 ? 7.996 2.310 -0.040 1.00 97.94 211 GLY A O 1
ATOM 1631 N N . ALA A 1 212 ? 8.319 3.860 -1.641 1.00 97.81 212 ALA A N 1
ATOM 1632 C CA . ALA A 1 212 ? 7.604 4.931 -0.949 1.00 97.81 212 ALA A CA 1
ATOM 1633 C C . ALA A 1 212 ? 6.124 4.576 -0.740 1.00 97.81 212 ALA A C 1
ATOM 1635 O O . ALA A 1 212 ? 5.621 4.675 0.378 1.00 97.81 212 ALA A O 1
ATOM 1636 N N . TRP A 1 213 ? 5.455 4.065 -1.776 1.00 97.69 213 TRP A N 1
ATOM 1637 C CA . TRP A 1 213 ? 4.054 3.654 -1.684 1.00 97.69 213 TRP A CA 1
ATOM 1638 C C . TRP A 1 213 ? 3.828 2.509 -0.682 1.00 97.69 213 TRP A C 1
ATOM 1640 O O . TRP A 1 213 ? 2.880 2.544 0.104 1.00 97.69 213 TRP A O 1
ATOM 1650 N N . ARG A 1 214 ? 4.732 1.521 -0.630 1.00 98.44 214 ARG A N 1
ATOM 1651 C CA . ARG A 1 214 ? 4.706 0.452 0.383 1.00 98.44 214 ARG A CA 1
ATOM 1652 C C . ARG A 1 214 ? 4.806 1.015 1.803 1.00 98.44 214 ARG A C 1
ATOM 1654 O O . ARG A 1 214 ? 4.101 0.546 2.696 1.00 98.44 214 ARG A O 1
ATOM 1661 N N . ASN A 1 215 ? 5.669 2.007 2.016 1.00 98.06 215 ASN A N 1
ATOM 1662 C CA . ASN A 1 215 ? 5.832 2.643 3.323 1.00 98.06 215 ASN A CA 1
ATOM 1663 C C . ASN A 1 215 ? 4.577 3.430 3.727 1.00 98.06 215 ASN A C 1
ATOM 1665 O O . ASN A 1 215 ? 4.116 3.273 4.857 1.00 98.06 215 ASN A O 1
ATOM 1669 N N . GLU A 1 216 ? 3.986 4.193 2.801 1.00 97.56 216 GLU A N 1
ATOM 1670 C CA . GLU A 1 216 ? 2.717 4.905 3.018 1.00 97.56 216 GLU A CA 1
ATOM 1671 C C . GLU A 1 216 ? 1.585 3.943 3.399 1.00 97.56 216 GLU A C 1
ATOM 1673 O O . GLU A 1 216 ? 0.854 4.188 4.358 1.00 97.56 216 GLU A O 1
ATOM 1678 N N . LEU A 1 217 ? 1.465 2.809 2.699 1.00 97.62 217 LEU A N 1
ATOM 1679 C CA . LEU A 1 217 ? 0.457 1.796 3.012 1.00 97.62 217 LEU A CA 1
ATOM 1680 C C . LEU A 1 217 ? 0.700 1.162 4.391 1.00 97.62 217 LEU A C 1
ATOM 1682 O O . LEU A 1 217 ? -0.246 0.928 5.143 1.00 97.62 217 LEU A O 1
ATOM 1686 N N . GLY A 1 218 ? 1.965 0.930 4.751 1.00 97.94 218 GLY A N 1
ATOM 1687 C CA . GLY A 1 218 ? 2.345 0.452 6.078 1.00 97.94 218 GLY A CA 1
ATOM 1688 C C . GLY A 1 218 ? 2.008 1.446 7.196 1.00 97.94 218 GLY A C 1
ATOM 1689 O O . GLY A 1 218 ? 1.519 1.043 8.250 1.00 97.94 218 GLY A O 1
ATOM 1690 N N . GLU A 1 219 ? 2.238 2.743 6.984 1.00 98.06 219 GLU A N 1
ATOM 1691 C CA . GLU A 1 219 ? 1.850 3.806 7.924 1.00 98.06 219 GLU A CA 1
ATOM 1692 C C . GLU A 1 219 ? 0.333 3.920 8.067 1.00 98.06 219 GLU A C 1
ATOM 1694 O O . GLU A 1 219 ? -0.187 3.982 9.185 1.00 98.06 219 GLU A O 1
ATOM 1699 N N . TRP A 1 220 ? -0.385 3.878 6.945 1.00 97.88 220 TRP A N 1
ATOM 1700 C CA . TRP A 1 220 ? -1.841 3.874 6.943 1.00 97.88 220 TRP A CA 1
ATOM 1701 C C . TRP A 1 220 ? -2.393 2.667 7.715 1.00 97.88 220 TRP A C 1
ATOM 1703 O O . TRP A 1 220 ? -3.233 2.835 8.595 1.00 97.88 220 TRP A O 1
ATOM 1713 N N . GLY A 1 221 ? -1.847 1.469 7.489 1.00 98.25 221 GLY A N 1
ATOM 1714 C CA . GLY A 1 221 ? -2.229 0.267 8.234 1.00 98.25 221 GLY A CA 1
ATOM 1715 C C . GLY A 1 221 ? -1.995 0.398 9.742 1.00 98.25 221 GLY A C 1
ATOM 1716 O O . GLY A 1 221 ? -2.883 0.084 10.531 1.00 98.25 221 GLY A O 1
ATOM 1717 N N . ARG A 1 222 ? -0.838 0.928 10.166 1.00 98.19 222 ARG A N 1
ATOM 1718 C CA . ARG A 1 222 ? -0.535 1.143 11.595 1.00 98.19 222 ARG A CA 1
ATOM 1719 C C . ARG A 1 222 ? -1.479 2.144 12.254 1.00 98.19 222 ARG A C 1
ATOM 1721 O O . ARG A 1 222 ? -1.961 1.891 13.353 1.00 98.19 222 ARG A O 1
ATOM 1728 N N . THR A 1 223 ? -1.739 3.271 11.597 1.00 97.94 223 THR A N 1
ATOM 1729 C CA . THR A 1 223 ? -2.643 4.303 12.132 1.00 97.94 223 THR A CA 1
ATOM 1730 C C . THR A 1 223 ? -4.081 3.801 12.220 1.00 97.94 223 THR A C 1
ATOM 1732 O O . THR A 1 223 ? -4.747 4.044 13.224 1.00 97.94 223 THR A O 1
ATOM 1735 N N . HIS A 1 224 ? -4.539 3.037 11.227 1.00 98.44 224 HIS A N 1
ATOM 1736 C CA . HIS A 1 224 ? -5.871 2.444 11.243 1.00 98.44 224 HIS A CA 1
ATOM 1737 C C . HIS A 1 224 ? -6.023 1.372 12.333 1.00 98.44 224 HIS A C 1
ATOM 1739 O O . HIS A 1 224 ? -7.009 1.383 13.064 1.00 98.44 224 HIS A O 1
ATOM 1745 N N . LEU A 1 225 ? -5.026 0.498 12.514 1.00 98.12 225 LEU A N 1
ATOM 1746 C CA . LEU A 1 225 ? -5.024 -0.477 13.612 1.00 98.12 225 LEU A CA 1
ATOM 1747 C C . LEU A 1 225 ? -5.008 0.200 14.988 1.00 98.12 225 LEU A C 1
ATOM 1749 O O . LEU A 1 225 ? -5.731 -0.225 15.884 1.00 98.12 225 LEU A O 1
ATOM 1753 N N . ALA A 1 226 ? -4.232 1.276 15.154 1.00 98.12 226 ALA A N 1
ATOM 1754 C CA . ALA A 1 226 ? -4.226 2.051 16.393 1.00 98.12 226 ALA A CA 1
ATOM 1755 C C . ALA A 1 226 ? -5.593 2.701 16.675 1.00 98.12 226 ALA A C 1
ATOM 1757 O O . ALA A 1 226 ? -6.027 2.738 17.825 1.00 98.12 226 ALA A O 1
ATOM 1758 N N . GLN A 1 227 ? -6.290 3.174 15.636 1.00 98.31 227 GLN A N 1
ATOM 1759 C CA . GLN A 1 227 ? -7.651 3.692 15.768 1.00 98.31 227 GLN A CA 1
ATOM 1760 C C . GLN A 1 227 ? -8.627 2.598 16.217 1.00 98.31 227 GLN A C 1
ATOM 1762 O O . GLN A 1 227 ? -9.374 2.816 17.166 1.00 98.31 227 GLN A O 1
ATOM 1767 N N . LEU A 1 228 ? -8.595 1.421 15.584 1.00 98.25 228 LEU A N 1
ATOM 1768 C CA . LEU A 1 228 ? -9.458 0.298 15.965 1.00 98.25 228 LEU A CA 1
ATOM 1769 C C . LEU A 1 228 ? -9.203 -0.154 17.409 1.00 98.25 228 LEU A C 1
ATOM 1771 O O . LEU A 1 228 ? -10.152 -0.383 18.150 1.00 98.25 228 LEU A O 1
ATOM 1775 N N . ALA A 1 229 ? -7.940 -0.206 17.841 1.00 98.38 229 ALA A N 1
ATOM 1776 C CA . ALA A 1 229 ? -7.596 -0.522 19.227 1.00 98.38 229 ALA A CA 1
ATOM 1777 C C . ALA A 1 229 ? -8.137 0.527 20.220 1.00 98.38 229 ALA A C 1
ATOM 1779 O O . ALA A 1 229 ? -8.590 0.177 21.309 1.00 98.38 229 ALA A O 1
ATOM 1780 N N . ALA A 1 230 ? -8.122 1.812 19.848 1.00 98.44 230 ALA A N 1
ATOM 1781 C CA . ALA A 1 230 ? -8.710 2.872 20.664 1.00 98.44 230 ALA A CA 1
ATOM 1782 C C . ALA A 1 230 ? -10.244 2.761 20.736 1.00 98.44 230 ALA A C 1
ATOM 1784 O O . ALA A 1 230 ? -10.820 2.930 21.809 1.00 98.44 230 ALA A O 1
ATOM 1785 N N . GLU A 1 231 ? -10.907 2.441 19.622 1.00 98.44 231 GLU A N 1
ATOM 1786 C CA . GLU A 1 231 ? -12.354 2.196 19.583 1.00 98.44 231 GLU A CA 1
ATOM 1787 C C . GLU A 1 231 ? -12.743 0.969 20.427 1.00 98.44 231 GLU A C 1
ATOM 1789 O O . GLU A 1 231 ? -13.707 1.030 21.190 1.00 98.44 231 GLU A O 1
ATOM 1794 N N . GLU A 1 232 ? -11.959 -0.111 20.372 1.00 98.50 232 GLU A N 1
ATOM 1795 C CA . GLU A 1 232 ? -12.153 -1.298 21.212 1.00 98.50 232 GLU A CA 1
ATOM 1796 C C . GLU A 1 232 ? -11.998 -0.972 22.706 1.00 98.50 232 GLU A C 1
ATOM 1798 O O . GLU A 1 232 ? -12.801 -1.419 23.525 1.00 98.50 232 GLU A O 1
ATOM 1803 N N . ALA A 1 233 ? -11.004 -0.160 23.076 1.00 98.44 233 ALA A N 1
ATOM 1804 C CA . ALA A 1 233 ? -10.812 0.268 24.460 1.00 98.44 233 ALA A CA 1
ATOM 1805 C C . ALA A 1 233 ? -12.005 1.085 24.982 1.00 98.44 233 ALA A C 1
ATOM 1807 O O . ALA A 1 233 ? -12.456 0.862 26.105 1.00 98.44 233 ALA A O 1
ATOM 1808 N N . ILE A 1 234 ? -12.552 1.979 24.150 1.00 98.44 234 ILE A N 1
ATOM 1809 C CA . ILE A 1 234 ? -13.768 2.729 24.479 1.00 98.44 234 ILE A CA 1
ATOM 1810 C C . ILE A 1 234 ? -14.927 1.755 24.707 1.00 98.44 234 ILE A C 1
ATOM 1812 O O . ILE A 1 234 ? -15.593 1.842 25.734 1.00 98.44 234 ILE A O 1
ATOM 1816 N N . LEU A 1 235 ? -15.160 0.806 23.795 1.00 98.19 235 LEU A N 1
ATOM 1817 C CA . LEU A 1 235 ? -16.242 -0.175 23.937 1.00 98.19 235 LEU A CA 1
ATOM 1818 C C . LEU A 1 235 ? -16.123 -1.003 25.222 1.00 98.19 235 LEU A C 1
ATOM 1820 O O . LEU A 1 235 ? -17.131 -1.190 25.899 1.00 98.19 235 LEU A O 1
ATOM 1824 N N . LYS A 1 236 ? -14.910 -1.419 25.604 1.00 98.44 236 LYS A N 1
ATOM 1825 C CA . LYS A 1 236 ? -14.667 -2.120 26.876 1.00 98.44 236 LYS A CA 1
ATOM 1826 C C . LYS A 1 236 ? -15.032 -1.268 28.090 1.00 98.44 236 LYS A C 1
ATOM 1828 O O . LYS A 1 236 ? -15.652 -1.773 29.015 1.00 98.44 236 LYS A O 1
ATOM 1833 N N . GLU A 1 237 ? -14.710 0.024 28.083 1.00 98.56 237 GLU A N 1
ATOM 1834 C CA . GLU A 1 237 ? -15.116 0.942 29.159 1.00 98.56 237 GLU A CA 1
ATOM 1835 C C . GLU A 1 237 ? -16.648 1.082 29.253 1.00 98.56 237 GLU A C 1
ATOM 1837 O O . GLU A 1 237 ? -17.219 1.174 30.341 1.00 98.56 237 GLU A O 1
ATOM 1842 N N . TRP A 1 238 ? -17.344 1.102 28.113 1.00 98.38 238 TRP A N 1
ATOM 1843 C CA . TRP A 1 238 ? -18.809 1.101 28.103 1.00 98.38 238 TRP A CA 1
ATOM 1844 C C . TRP A 1 238 ? -19.388 -0.215 28.615 1.00 98.38 238 TRP A C 1
ATOM 1846 O O . TRP A 1 238 ? -20.362 -0.190 29.363 1.00 98.38 238 TRP A O 1
ATOM 1856 N N . GLU A 1 239 ? -18.789 -1.345 28.247 1.00 98.50 239 GLU A N 1
ATOM 1857 C CA . GLU A 1 239 ? -19.185 -2.667 28.728 1.00 98.50 239 GLU A CA 1
ATOM 1858 C C . GLU A 1 239 ? -19.058 -2.760 30.252 1.00 98.50 239 GLU A C 1
ATOM 1860 O O . GLU A 1 239 ? -20.025 -3.130 30.916 1.00 98.50 239 GLU A O 1
ATOM 1865 N N . THR A 1 240 ? -17.937 -2.317 30.830 1.00 98.31 240 THR A N 1
ATOM 1866 C CA . THR A 1 240 ? -17.769 -2.299 32.292 1.00 98.31 240 THR A CA 1
ATOM 1867 C C . THR A 1 240 ? -18.805 -1.405 32.968 1.00 98.31 240 THR A C 1
ATOM 1869 O O . THR A 1 240 ? -19.446 -1.833 33.922 1.00 98.31 240 THR A O 1
ATOM 1872 N N . LYS A 1 241 ? -19.070 -0.206 32.427 1.00 98.25 241 LYS A N 1
ATOM 1873 C CA . LYS A 1 241 ? -20.111 0.693 32.964 1.00 98.25 241 LYS A CA 1
ATOM 1874 C C . LYS A 1 241 ? -21.512 0.084 32.901 1.00 98.25 241 LYS A C 1
ATOM 1876 O O . LYS A 1 241 ? -22.339 0.353 33.771 1.00 98.25 241 LYS A O 1
ATOM 1881 N N . LEU A 1 242 ? -21.809 -0.688 31.857 1.00 98.44 242 LEU A N 1
ATOM 1882 C CA . LEU A 1 242 ? -23.085 -1.389 31.731 1.00 98.44 242 LEU A CA 1
ATOM 1883 C C . LEU A 1 242 ? -23.206 -2.512 32.760 1.00 98.44 242 LEU A C 1
ATOM 1885 O O . LEU A 1 242 ? -24.267 -2.643 33.365 1.00 98.44 242 LEU A O 1
ATOM 1889 N N . VAL A 1 243 ? -22.132 -3.271 32.987 1.00 98.56 243 VAL A N 1
ATOM 1890 C CA . VAL A 1 243 ? -22.078 -4.308 34.027 1.00 98.56 243 VAL A CA 1
ATOM 1891 C C . VAL A 1 243 ? -22.255 -3.694 35.416 1.00 98.56 243 VAL A C 1
ATOM 1893 O O . VAL A 1 243 ? -23.095 -4.163 36.178 1.00 98.56 243 VAL A O 1
ATOM 1896 N N . ASP A 1 244 ? -21.550 -2.605 35.725 1.00 98.38 244 ASP A N 1
ATOM 1897 C CA . ASP A 1 244 ? -21.684 -1.900 37.005 1.00 98.38 244 ASP A CA 1
ATOM 1898 C C . ASP A 1 244 ? -23.124 -1.430 37.229 1.00 98.38 244 ASP A C 1
ATOM 1900 O O . ASP A 1 244 ? -23.724 -1.696 38.269 1.00 98.38 244 ASP A O 1
ATOM 1904 N N . ARG A 1 245 ? -23.734 -0.814 36.209 1.00 98.56 245 ARG A N 1
ATOM 1905 C CA . ARG A 1 245 ? -25.132 -0.380 36.271 1.00 98.56 245 ARG A CA 1
ATOM 1906 C C . ARG A 1 245 ? -26.107 -1.548 36.430 1.00 98.56 245 ARG A C 1
ATOM 1908 O O . ARG A 1 245 ? -27.120 -1.397 37.110 1.00 98.56 245 ARG A O 1
ATOM 1915 N N . ALA A 1 246 ? -25.844 -2.688 35.796 1.00 98.44 246 ALA A N 1
ATOM 1916 C CA . ALA A 1 246 ? -26.660 -3.886 35.967 1.00 98.44 246 ALA A CA 1
ATOM 1917 C C . ALA A 1 246 ? -26.573 -4.410 37.409 1.00 98.44 246 ALA A C 1
ATOM 1919 O O . ALA A 1 246 ? -27.604 -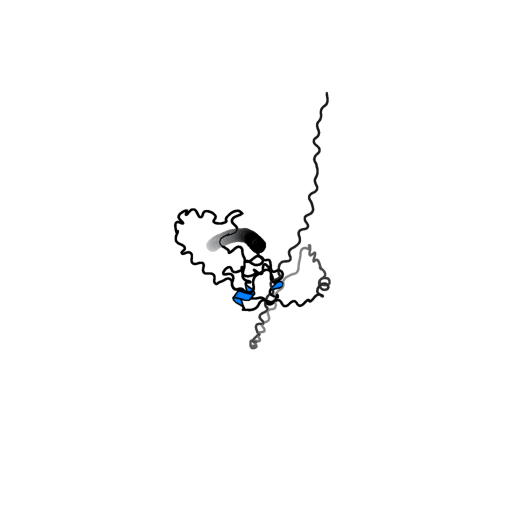4.715 38.006 1.00 98.44 246 ALA A O 1
ATOM 1920 N N . ASN A 1 247 ? -25.375 -4.423 37.997 1.00 98.44 247 ASN A N 1
ATOM 1921 C CA . ASN A 1 247 ? -25.165 -4.809 39.392 1.00 98.44 247 ASN A CA 1
ATOM 1922 C C . ASN A 1 247 ? -25.862 -3.847 40.368 1.00 98.44 247 ASN A C 1
ATOM 1924 O O . ASN A 1 247 ? -26.505 -4.298 41.312 1.00 98.44 247 ASN A O 1
ATOM 1928 N N . GLU A 1 248 ? -25.794 -2.533 40.130 1.00 98.44 248 GLU A N 1
ATOM 1929 C CA . GLU A 1 248 ? -26.521 -1.535 40.931 1.00 98.44 248 GLU A CA 1
ATOM 1930 C C . GLU A 1 248 ? -28.039 -1.753 40.886 1.00 98.44 248 GLU A C 1
ATOM 1932 O O . GLU A 1 248 ? -28.722 -1.620 41.902 1.00 98.44 248 GLU A O 1
ATOM 1937 N N . LEU A 1 249 ? -28.586 -2.072 39.708 1.00 98.25 249 LEU A N 1
ATOM 1938 C CA . LEU A 1 249 ? -30.010 -2.368 39.562 1.00 98.25 249 LEU A CA 1
ATOM 1939 C C . LEU A 1 249 ? -30.394 -3.654 40.296 1.00 98.25 249 LEU A C 1
ATOM 1941 O O . LEU A 1 249 ? -31.388 -3.638 41.014 1.00 98.25 249 LEU A O 1
ATOM 1945 N N . ALA A 1 250 ? -29.584 -4.709 40.195 1.00 98.38 250 ALA A N 1
ATOM 1946 C CA . ALA A 1 250 ? -29.810 -5.958 40.921 1.00 98.38 250 ALA A CA 1
ATOM 1947 C C . ALA A 1 250 ? -29.781 -5.757 42.447 1.00 98.38 250 ALA A C 1
ATOM 1949 O O . ALA A 1 250 ? -30.609 -6.307 43.165 1.00 98.38 250 ALA A O 1
ATOM 1950 N N . GLN A 1 251 ? -28.873 -4.917 42.958 1.00 98.44 251 GLN A N 1
ATOM 1951 C CA . GLN A 1 251 ? -28.841 -4.559 44.382 1.00 98.44 251 GLN A CA 1
ATOM 1952 C C . GLN A 1 251 ? -30.093 -3.791 44.818 1.00 98.44 251 GLN A C 1
ATOM 1954 O O . GLN A 1 251 ? -30.600 -4.012 45.914 1.00 98.44 251 GLN A O 1
ATOM 1959 N N . ARG A 1 252 ? -30.599 -2.883 43.973 1.00 98.50 252 ARG A N 1
ATOM 1960 C CA . ARG A 1 252 ? -31.845 -2.153 44.252 1.00 98.50 252 ARG A CA 1
ATOM 1961 C C . ARG A 1 252 ? -33.061 -3.066 44.247 1.00 98.50 252 ARG A C 1
ATOM 1963 O O . ARG A 1 252 ? -33.938 -2.866 45.075 1.00 98.50 252 ARG A O 1
ATOM 1970 N N . GLU A 1 253 ? -33.112 -4.020 43.325 1.00 98.56 253 GLU A N 1
ATOM 1971 C CA . GLU A 1 253 ? -34.170 -5.029 43.261 1.00 98.56 253 GLU A CA 1
ATOM 1972 C C . GLU A 1 253 ? -34.172 -5.884 44.532 1.00 98.56 253 GLU A C 1
ATOM 1974 O O . GLU A 1 253 ? -35.171 -5.898 45.240 1.00 98.56 253 GLU A O 1
ATOM 1979 N N . ALA A 1 254 ? -33.017 -6.425 44.932 1.00 98.38 254 ALA A N 1
ATOM 1980 C CA . ALA A 1 254 ? -32.892 -7.185 46.177 1.00 98.38 254 ALA A CA 1
ATOM 1981 C C . ALA A 1 254 ? -33.291 -6.374 47.429 1.00 98.38 254 ALA A C 1
ATOM 1983 O O . ALA A 1 254 ? -33.918 -6.903 48.343 1.00 98.38 254 ALA A O 1
ATOM 1984 N N . ALA A 1 255 ? -32.959 -5.079 47.475 1.00 98.44 255 ALA A N 1
ATOM 1985 C CA . ALA A 1 255 ? -33.360 -4.206 48.579 1.00 98.44 255 ALA A CA 1
ATOM 1986 C C . ALA A 1 255 ? -34.875 -3.930 48.605 1.00 98.44 255 ALA A C 1
ATOM 1988 O O . ALA A 1 255 ? -35.445 -3.727 49.677 1.00 98.44 255 ALA A O 1
ATOM 1989 N N . LEU A 1 256 ? -35.528 -3.888 47.438 1.00 98.38 256 LEU A N 1
ATOM 1990 C CA . LEU A 1 256 ? -36.984 -3.781 47.353 1.00 98.38 256 LEU A CA 1
ATOM 1991 C C . LEU A 1 256 ? -37.653 -5.077 47.811 1.00 98.38 256 LEU A C 1
ATOM 1993 O O . LEU A 1 256 ? -38.618 -4.991 48.566 1.00 98.38 256 LEU A O 1
ATOM 1997 N N . ASP A 1 257 ? -37.110 -6.234 47.429 1.00 98.31 257 ASP A N 1
ATOM 1998 C CA . ASP A 1 257 ? -37.602 -7.541 47.874 1.00 98.31 257 ASP A CA 1
ATOM 1999 C C . ASP A 1 257 ? -37.520 -7.666 49.408 1.00 98.31 257 ASP A C 1
ATOM 2001 O O . ASP A 1 257 ? -38.509 -7.988 50.064 1.00 98.31 257 ASP A O 1
ATOM 2005 N N . GLU A 1 258 ? -36.382 -7.302 50.014 1.00 98.62 258 GLU A N 1
ATOM 2006 C CA . GLU A 1 258 ? -36.219 -7.284 51.477 1.00 98.62 258 GLU A CA 1
ATOM 2007 C C . GLU A 1 258 ? -37.193 -6.297 52.153 1.00 98.62 258 GLU A C 1
ATOM 2009 O O . GLU A 1 258 ? -37.761 -6.574 53.214 1.00 98.62 258 GLU A O 1
ATOM 2014 N N . ALA A 1 259 ? -37.418 -5.125 51.553 1.00 98.50 259 ALA A N 1
ATOM 2015 C CA . ALA A 1 259 ? -38.381 -4.154 52.067 1.00 98.50 259 ALA A CA 1
ATOM 2016 C C . ALA A 1 259 ? -39.830 -4.669 51.982 1.00 98.50 259 ALA A C 1
ATOM 2018 O O . ALA A 1 259 ? -40.621 -4.414 52.896 1.00 98.50 259 ALA A O 1
ATOM 2019 N N . GLU A 1 260 ? -40.180 -5.396 50.919 1.00 98.62 260 GLU A N 1
ATOM 2020 C CA . GLU A 1 260 ? -41.484 -6.039 50.758 1.00 98.62 260 GLU A CA 1
ATOM 2021 C C . GLU A 1 260 ? -41.691 -7.146 51.799 1.00 98.62 260 GLU A C 1
ATOM 2023 O O . GLU A 1 260 ? -42.733 -7.173 52.460 1.00 98.62 260 GLU A O 1
ATOM 2028 N N . GLU A 1 261 ? -40.693 -8.003 52.026 1.00 98.62 261 GLU A N 1
ATOM 2029 C CA . GLU A 1 261 ? -40.740 -9.032 53.071 1.00 98.62 261 GLU A CA 1
ATOM 2030 C C . GLU A 1 261 ? -40.952 -8.416 54.460 1.00 98.62 261 GLU A C 1
ATOM 2032 O O . GLU A 1 261 ? -41.890 -8.795 55.172 1.00 98.62 261 GLU A O 1
ATOM 2037 N N . ASN A 1 262 ? -40.164 -7.394 54.808 1.00 98.50 262 ASN A N 1
ATOM 2038 C CA . ASN A 1 262 ? -40.307 -6.650 56.061 1.00 98.50 262 ASN A CA 1
ATOM 2039 C C . ASN A 1 262 ? -41.707 -6.028 56.213 1.00 98.50 262 ASN A C 1
ATOM 2041 O O . ASN A 1 262 ? -42.302 -6.054 57.295 1.00 98.50 262 ASN A O 1
ATOM 2045 N N . TYR A 1 263 ? -42.265 -5.478 55.130 1.00 98.50 263 TYR A N 1
ATOM 2046 C CA . TYR A 1 263 ? -43.621 -4.935 55.129 1.00 98.50 263 TYR A CA 1
ATOM 2047 C C . TYR A 1 263 ? -44.670 -6.024 55.392 1.00 98.50 263 TYR A C 1
ATOM 2049 O O . TYR A 1 263 ? -45.559 -5.842 56.228 1.00 98.50 263 TYR A O 1
ATOM 2057 N N . LEU A 1 264 ? -44.558 -7.178 54.730 1.00 98.44 264 LEU A N 1
ATOM 2058 C CA . LEU A 1 264 ? -45.468 -8.307 54.930 1.00 98.44 264 LEU A CA 1
ATOM 2059 C C . LEU A 1 264 ? -45.399 -8.853 56.362 1.00 98.44 264 LEU A C 1
ATOM 2061 O O . LEU A 1 264 ? -46.435 -9.208 56.932 1.00 98.44 264 LEU A O 1
ATOM 2065 N N . GLU A 1 265 ? -44.213 -8.908 56.966 1.00 98.50 265 GLU A N 1
ATOM 2066 C CA . GLU A 1 265 ? -44.051 -9.276 58.375 1.00 98.50 265 GLU A CA 1
ATOM 2067 C C . GLU A 1 265 ? -44.718 -8.271 59.317 1.00 98.50 265 GLU A C 1
ATOM 2069 O O . GLU A 1 265 ? -45.462 -8.675 60.217 1.00 98.50 265 GLU A O 1
ATOM 2074 N N . ALA A 1 266 ? -44.539 -6.969 59.077 1.00 98.25 266 ALA A N 1
ATOM 2075 C CA . ALA A 1 266 ? -45.186 -5.920 59.859 1.00 98.25 266 ALA A CA 1
ATOM 2076 C C . ALA A 1 266 ? -46.721 -6.000 59.771 1.00 98.25 266 ALA A C 1
ATOM 2078 O O . ALA A 1 266 ? -47.409 -5.908 60.790 1.00 98.25 266 ALA A O 1
ATOM 2079 N N . VAL A 1 267 ? -47.267 -6.244 58.574 1.00 98.38 267 VAL A N 1
ATOM 2080 C CA . VAL A 1 267 ? -48.712 -6.442 58.365 1.00 98.38 267 VAL A CA 1
ATOM 2081 C C . VAL A 1 267 ? -49.218 -7.673 59.123 1.00 98.38 267 VAL A C 1
ATOM 2083 O O . VAL A 1 267 ? -50.251 -7.607 59.792 1.00 98.38 267 VAL A O 1
ATOM 2086 N N . LYS A 1 268 ? -48.491 -8.797 59.077 1.00 98.38 268 LYS A N 1
ATOM 2087 C CA . LYS A 1 268 ? -48.836 -10.004 59.852 1.00 98.38 268 LYS A CA 1
ATOM 2088 C C . LYS A 1 268 ? -48.817 -9.733 61.358 1.00 98.38 268 LYS A C 1
ATOM 2090 O O . LYS A 1 268 ? -49.723 -10.177 62.062 1.00 98.38 268 LYS A O 1
ATOM 2095 N N . ALA A 1 269 ? -47.813 -9.007 61.849 1.00 97.94 269 ALA A N 1
ATOM 2096 C CA . ALA A 1 269 ? -47.695 -8.651 63.259 1.00 97.94 269 ALA A CA 1
ATOM 2097 C C . ALA A 1 269 ? -48.854 -7.751 63.716 1.00 97.94 269 ALA A C 1
ATOM 2099 O O . ALA A 1 269 ? -49.439 -7.998 64.769 1.00 97.94 269 ALA A O 1
ATOM 2100 N N . PHE A 1 270 ? -49.230 -6.767 62.894 1.00 97.88 270 PHE A N 1
ATOM 2101 C CA . PHE A 1 270 ? -50.376 -5.893 63.143 1.00 97.88 270 PHE A CA 1
ATOM 2102 C C . PHE A 1 270 ? -51.689 -6.681 63.232 1.00 97.88 270 PHE A C 1
ATOM 2104 O O . PHE A 1 270 ? -52.412 -6.560 64.217 1.00 97.88 270 PHE A O 1
ATOM 2111 N N . ASN A 1 271 ? -51.961 -7.555 62.258 1.00 97.62 271 ASN A N 1
ATOM 2112 C CA . ASN A 1 271 ? -53.177 -8.376 62.241 1.00 97.62 271 ASN A CA 1
ATOM 2113 C C . ASN A 1 271 ? -53.270 -9.360 63.415 1.00 97.62 271 ASN A C 1
ATOM 2115 O O . ASN A 1 271 ? -54.363 -9.769 63.777 1.00 97.62 271 ASN A O 1
ATOM 2119 N N . LYS A 1 272 ? -52.137 -9.766 63.998 1.00 97.88 272 LYS A N 1
ATOM 2120 C CA . LYS A 1 272 ? -52.103 -10.628 65.187 1.00 97.88 272 LYS A CA 1
ATOM 2121 C C . LYS A 1 272 ? -52.414 -9.865 66.482 1.00 97.88 272 LYS A C 1
ATOM 2123 O O . LYS A 1 272 ? -52.787 -10.489 67.471 1.00 97.88 272 LYS A O 1
ATOM 2128 N N . ALA A 1 273 ? -52.180 -8.554 66.497 1.00 96.94 273 ALA A N 1
ATOM 2129 C CA . ALA A 1 273 ? -52.393 -7.701 67.662 1.00 96.94 273 ALA A CA 1
ATOM 2130 C C . ALA A 1 273 ? -53.819 -7.129 67.747 1.00 96.94 273 ALA A C 1
ATOM 2132 O O . ALA A 1 273 ? -54.235 -6.739 68.838 1.00 96.94 273 ALA A O 1
ATOM 2133 N N . ALA A 1 274 ? -54.524 -7.052 66.615 1.00 93.19 274 ALA A N 1
ATOM 2134 C CA . ALA A 1 274 ? -55.932 -6.666 66.524 1.00 93.19 274 ALA A CA 1
ATOM 2135 C C . ALA A 1 274 ? -56.863 -7.817 66.936 1.00 93.19 274 ALA A C 1
ATOM 2137 O O . ALA A 1 274 ? -57.890 -7.518 67.586 1.00 93.19 274 ALA A O 1
#

InterPro domains:
  IPR000571 Zinc finger, CCCH-type [PS50103] (133-162)

Organism: NCBI:txid1314670